Protein AF-A0A5E3WNK6-F1 (afdb_monomer)

Foldseek 3Di:
DDDDDDDDDDDDDDDDDDDDDDDDDDDDDDDDDDDDDDDDDDDDDDDDDDDDDDDDDDDDDDDPPPDPPPPPPPPLPPDPDLPDDPVLLVLLLVLVLVCVVVVHDSLVSLCVRDDDVSADSVNNVVSCVVCVVVSVVSNVVVVPPPPPPPPPPPPDDDDDDDDDDDDDDDDDDDDDDDDDDDDDDDDDDDDDDDDDDDDDDDDDDDDDDDDDDDDDDDDDDDDDDDDDDDDDDDDDDDDDDDPDDPDDDPDPPPDPPPPPPDPDAAEADADPAQDPDQDAADDFDDDPPAGDCDVSNRPNLLNNLLNCLLVVDPDDPLVSLVVNCVRHVSQDSVNSVVNQPRYVVHSVVSNVVSNVNNVVVVVVVD

Secondary structure (DSSP, 8-state):
----------PPPP------------------------------PPP-PPPP-PPP---PPPPTT--TT--------TT------HHHHHHHHHHHHHHHHTT--HHHHHHTS---TT--HHHHHHHHHHHHHHHHHHHHHHHH--------------PPPP--------PPPPP------------------------------------------------------------------------------------------EE----SS--SSPPPPPPP-B-SSSB---HHHHHHHHHHHHHHHHTT----HHHHHHHHHHH-TTS-HHHHHHHHHHEES-HHHHHHHHHHHHHHHHHTT-

Structure (mmCIF, N/CA/C/O backbone):
data_AF-A0A5E3WNK6-F1
#
_entry.id   AF-A0A5E3WNK6-F1
#
loop_
_atom_site.group_PDB
_atom_site.id
_atom_site.type_symbol
_atom_site.label_atom_id
_atom_site.label_alt_id
_atom_site.label_comp_id
_atom_site.label_asym_id
_atom_site.label_entity_id
_atom_site.label_seq_id
_atom_site.pdbx_PDB_ins_code
_atom_site.Cartn_x
_atom_site.Cartn_y
_atom_site.Cartn_z
_atom_site.occupancy
_atom_site.B_iso_or_equiv
_atom_site.auth_seq_id
_atom_site.auth_comp_id
_atom_site.auth_asym_id
_atom_site.auth_atom_id
_atom_site.pdbx_PDB_model_num
ATOM 1 N N . MET A 1 1 ? -42.136 -31.171 -19.817 1.00 44.34 1 MET A N 1
ATOM 2 C CA . MET A 1 1 ? -41.095 -32.218 -19.742 1.00 44.34 1 MET A CA 1
ATOM 3 C C . MET A 1 1 ? -40.340 -32.004 -18.449 1.00 44.34 1 MET A C 1
ATOM 5 O O . MET A 1 1 ? -39.737 -30.957 -18.267 1.00 44.34 1 MET A O 1
ATOM 9 N N . ASN A 1 2 ? -40.548 -32.924 -17.516 1.00 39.09 2 ASN A N 1
ATOM 10 C CA . ASN A 1 2 ? -40.216 -32.824 -16.103 1.00 39.09 2 ASN A CA 1
ATOM 11 C C . ASN A 1 2 ? -39.063 -33.797 -15.837 1.00 39.09 2 ASN A C 1
ATOM 13 O O . ASN A 1 2 ? -39.229 -34.987 -16.093 1.00 39.09 2 ASN A O 1
ATOM 17 N N . TYR A 1 3 ? -37.920 -33.310 -15.362 1.00 46.06 3 TYR A N 1
ATOM 18 C CA . TYR A 1 3 ? -36.842 -34.162 -14.863 1.00 46.06 3 TYR A CA 1
ATOM 19 C C . TYR A 1 3 ? -36.495 -33.711 -13.451 1.00 46.06 3 TYR A C 1
ATOM 21 O O . TYR A 1 3 ? -35.707 -32.793 -13.239 1.00 46.06 3 TYR A O 1
ATOM 29 N N . GLY A 1 4 ? -37.143 -34.365 -12.488 1.00 42.94 4 GLY A N 1
ATOM 30 C CA . GLY A 1 4 ? -36.672 -34.421 -11.117 1.00 42.94 4 GLY A CA 1
ATOM 31 C C . GLY A 1 4 ? -35.519 -35.413 -11.028 1.00 42.94 4 GLY A C 1
ATOM 32 O O . GLY A 1 4 ? -35.618 -36.523 -11.540 1.00 42.94 4 GLY A O 1
ATOM 33 N N . ASN A 1 5 ? -34.444 -35.013 -10.360 1.00 54.22 5 ASN A N 1
ATOM 34 C CA . ASN A 1 5 ? -33.468 -35.939 -9.807 1.00 54.22 5 ASN A CA 1
ATOM 35 C C . ASN A 1 5 ? -33.203 -35.507 -8.368 1.00 54.22 5 ASN A C 1
ATOM 37 O O . ASN A 1 5 ? -32.545 -34.500 -8.108 1.00 54.22 5 ASN A O 1
ATOM 41 N N . GLY A 1 6 ? -33.797 -36.263 -7.446 1.00 49.28 6 GLY A N 1
ATOM 42 C CA . GLY A 1 6 ? -33.492 -36.204 -6.029 1.00 49.28 6 GLY A CA 1
ATOM 43 C C . GLY A 1 6 ? -32.121 -36.819 -5.782 1.00 49.28 6 GLY A C 1
ATOM 44 O O . GLY A 1 6 ? -31.833 -37.915 -6.254 1.00 49.28 6 GLY A O 1
ATOM 45 N N . ASN A 1 7 ? -31.287 -36.103 -5.038 1.00 51.25 7 ASN A N 1
ATOM 46 C CA . ASN A 1 7 ? -30.067 -36.650 -4.471 1.00 51.25 7 ASN A CA 1
ATOM 47 C C . ASN A 1 7 ? -30.129 -36.450 -2.956 1.00 51.25 7 ASN A C 1
ATOM 49 O O . ASN A 1 7 ? -29.724 -35.421 -2.417 1.00 51.25 7 ASN A O 1
ATOM 53 N N . THR A 1 8 ? -30.733 -37.426 -2.289 1.00 51.41 8 THR A N 1
ATOM 54 C CA . THR A 1 8 ? -30.777 -37.578 -0.837 1.00 51.41 8 THR A CA 1
ATOM 55 C C . THR A 1 8 ? -29.619 -38.490 -0.447 1.00 51.41 8 THR A C 1
ATOM 57 O O . THR A 1 8 ? -29.696 -39.697 -0.657 1.00 51.41 8 THR A O 1
ATOM 60 N N . LEU A 1 9 ? -28.547 -37.940 0.131 1.00 56.25 9 LEU A N 1
ATOM 61 C CA . LEU A 1 9 ? -27.541 -38.752 0.816 1.00 56.25 9 LEU A CA 1
ATOM 62 C C . LEU A 1 9 ? -27.093 -38.085 2.127 1.00 56.25 9 LEU A C 1
ATOM 64 O O . LEU A 1 9 ? -26.357 -37.105 2.138 1.00 56.25 9 LEU A O 1
ATOM 68 N N . ALA A 1 10 ? -27.642 -38.649 3.204 1.00 52.09 10 ALA A N 1
ATOM 69 C CA . ALA A 1 10 ? -27.124 -38.839 4.559 1.00 52.09 10 ALA A CA 1
ATOM 70 C C . ALA A 1 10 ? -26.139 -37.811 5.157 1.00 52.09 10 ALA A C 1
ATOM 72 O O . ALA A 1 10 ? -24.946 -37.798 4.858 1.00 52.09 10 ALA A O 1
ATOM 73 N N . GLN A 1 11 ? -26.637 -37.069 6.151 1.00 53.00 11 GLN A N 1
ATOM 74 C CA . GLN A 1 11 ? -25.832 -36.514 7.241 1.00 53.00 11 GLN A CA 1
ATOM 75 C C . GLN A 1 11 ? -25.557 -37.590 8.308 1.00 53.00 11 GLN A C 1
ATOM 77 O O . GLN A 1 11 ? -26.497 -38.281 8.704 1.00 53.00 11 GLN A O 1
ATOM 82 N N . PRO A 1 12 ? -24.332 -37.699 8.850 1.00 64.75 12 PRO A N 1
ATOM 83 C CA . PRO A 1 12 ? -24.106 -38.331 10.142 1.00 64.75 12 PRO A CA 1
ATOM 84 C C . PRO A 1 12 ? -24.219 -37.315 11.295 1.00 64.75 12 PRO A C 1
ATOM 86 O O . PRO A 1 12 ? -23.648 -36.225 11.259 1.00 64.75 12 PRO A O 1
ATOM 89 N N . LEU A 1 13 ? -24.985 -37.719 12.311 1.00 55.22 13 LEU A N 1
ATOM 90 C CA . LEU A 1 13 ? -25.212 -37.063 13.602 1.00 55.22 13 LEU A CA 1
ATOM 91 C C . LEU A 1 13 ? -23.918 -36.872 14.431 1.00 55.22 13 LEU A C 1
ATOM 93 O O . LEU A 1 13 ? -22.949 -37.608 14.243 1.00 55.22 13 LEU A O 1
ATOM 97 N N . PRO A 1 14 ? -23.918 -35.923 15.389 1.00 59.31 14 PRO A N 1
ATOM 98 C CA . PRO A 1 14 ? -22.779 -35.623 16.251 1.00 59.31 14 PRO A CA 1
ATOM 99 C C . PRO A 1 14 ? -22.664 -36.595 17.437 1.00 59.31 14 PRO A C 1
ATOM 101 O O . PRO A 1 14 ? -23.617 -36.790 18.192 1.00 59.31 14 PRO A O 1
ATOM 104 N N . SER A 1 15 ? -21.464 -37.139 17.655 1.00 55.09 15 SER A N 1
ATOM 105 C CA . SER A 1 15 ? -21.108 -37.802 18.914 1.00 55.09 15 SER A CA 1
ATOM 106 C C . SER A 1 15 ? -20.954 -36.765 20.022 1.00 55.09 15 SER A C 1
ATOM 108 O O . SER A 1 15 ? -20.007 -35.979 20.033 1.00 55.09 15 SER A O 1
ATOM 110 N N . GLN A 1 16 ? -21.889 -36.793 20.969 1.00 49.34 16 GLN A N 1
ATOM 111 C CA . GLN A 1 16 ? -21.714 -36.206 22.289 1.00 49.34 16 GLN A CA 1
ATOM 112 C C . GLN A 1 16 ? -20.689 -37.039 23.066 1.00 49.34 16 GLN A C 1
ATOM 114 O O . GLN A 1 16 ? -20.899 -38.228 23.294 1.00 49.34 16 GLN A O 1
ATOM 119 N N . ALA A 1 17 ? -19.596 -36.410 23.488 1.00 51.38 17 ALA A N 1
ATOM 120 C CA . ALA A 1 17 ? -18.729 -36.931 24.534 1.00 51.38 17 ALA A CA 1
ATOM 121 C C . ALA A 1 17 ? -18.790 -35.955 25.710 1.00 51.38 17 ALA A C 1
ATOM 123 O O . ALA A 1 17 ? -18.147 -34.907 25.721 1.00 51.38 17 ALA A O 1
ATOM 124 N N . SER A 1 18 ? -19.635 -36.308 26.673 1.00 55.97 18 SER A N 1
ATOM 125 C CA . SER A 1 18 ? -19.662 -35.745 28.015 1.00 55.97 18 SER A CA 1
ATOM 126 C C . SER A 1 18 ? -18.346 -36.080 28.715 1.00 55.97 18 SER A C 1
ATOM 128 O O . SER A 1 18 ? -17.981 -37.248 28.827 1.00 55.97 18 SER A O 1
ATOM 130 N N . GLY A 1 19 ? -17.638 -35.058 29.183 1.00 50.16 19 GLY A N 1
ATOM 131 C CA . GLY A 1 19 ? -16.359 -35.197 29.875 1.00 50.16 19 GLY A CA 1
ATOM 132 C C . GLY A 1 19 ? -16.170 -34.077 30.885 1.00 50.16 19 GLY A C 1
ATOM 133 O O . GLY A 1 19 ? -15.279 -33.248 30.742 1.00 50.16 19 GLY A O 1
ATOM 134 N N . SER A 1 20 ? -17.053 -3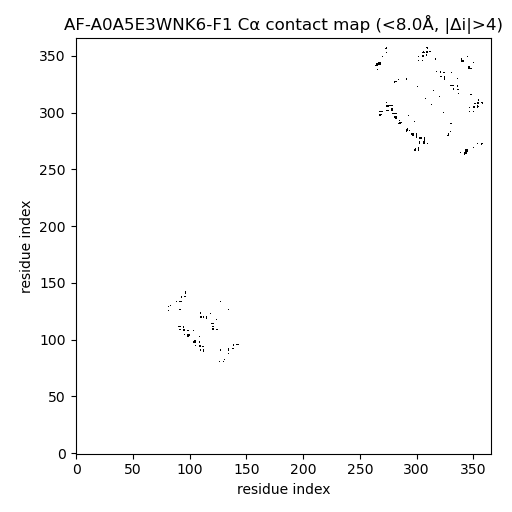4.033 31.882 1.00 50.28 20 SER A N 1
ATOM 135 C CA . SER A 1 20 ? -16.871 -33.245 33.098 1.00 50.28 20 SER A CA 1
ATOM 136 C C . SER A 1 20 ? -15.702 -33.813 33.902 1.00 50.28 20 SER A C 1
ATOM 138 O O . SER A 1 20 ? -15.815 -34.906 34.450 1.00 50.28 20 SER A O 1
ATOM 140 N N . MET A 1 21 ? -14.611 -33.061 34.026 1.00 57.16 21 MET A N 1
ATOM 141 C CA . MET A 1 21 ? -13.641 -33.238 35.108 1.00 57.16 21 MET A CA 1
ATOM 142 C C . MET A 1 21 ? -13.150 -31.872 35.593 1.00 57.16 21 MET A C 1
ATOM 144 O O . MET A 1 21 ? -12.270 -31.252 35.005 1.00 57.16 21 MET A O 1
ATOM 148 N N . LEU A 1 22 ? -13.765 -31.420 36.688 1.00 57.25 22 LEU A N 1
ATOM 149 C CA . LEU A 1 22 ? -13.134 -30.552 37.684 1.00 57.25 22 LEU A CA 1
ATOM 150 C C . LEU A 1 22 ? -12.052 -31.360 38.413 1.00 57.25 22 LEU A C 1
ATOM 152 O O . LEU A 1 22 ? -12.261 -32.552 38.656 1.00 57.25 22 LEU A O 1
ATOM 156 N N . PRO A 1 23 ? -10.941 -30.724 38.812 1.00 67.06 23 PRO A N 1
ATOM 157 C CA . PRO A 1 23 ? -10.556 -30.808 40.226 1.00 67.06 23 PRO A CA 1
ATOM 158 C C . PRO A 1 23 ? -9.997 -29.442 40.731 1.00 67.06 23 PRO A C 1
ATOM 160 O O . PRO A 1 23 ? -10.180 -28.431 40.055 1.00 67.06 23 PRO A O 1
ATOM 163 N N . PRO A 1 24 ? -9.468 -29.324 41.964 1.00 59.50 24 PRO A N 1
ATOM 164 C CA . PRO A 1 24 ? -10.141 -28.632 43.053 1.00 59.50 24 PRO A CA 1
ATOM 165 C C . PRO A 1 24 ? -9.481 -27.292 43.405 1.00 59.50 24 PRO A C 1
ATOM 167 O O . PRO A 1 24 ? -8.334 -27.008 43.065 1.00 59.50 24 PRO A O 1
ATOM 170 N N . ALA A 1 25 ? -10.222 -26.497 44.174 1.00 46.09 25 ALA A N 1
ATOM 171 C CA . ALA A 1 25 ? -9.709 -25.356 44.911 1.00 46.09 25 ALA A CA 1
ATOM 172 C C . ALA A 1 25 ? -8.542 -25.773 45.823 1.00 46.09 25 ALA A C 1
ATOM 174 O O . ALA A 1 25 ? -8.697 -26.645 46.679 1.00 46.09 25 ALA A O 1
ATOM 175 N N . ALA A 1 26 ? -7.398 -25.110 45.665 1.00 44.50 26 ALA A N 1
ATOM 176 C CA . ALA A 1 26 ? -6.331 -25.102 46.651 1.00 44.50 26 ALA A CA 1
ATOM 177 C C . ALA A 1 26 ? -6.308 -23.727 47.321 1.00 44.50 26 ALA A C 1
ATOM 179 O O . ALA A 1 26 ? -5.908 -22.719 46.740 1.00 44.50 26 ALA A O 1
ATOM 180 N N . SER A 1 27 ? -6.789 -23.719 48.557 1.00 49.47 27 SER A N 1
ATOM 181 C CA . SER A 1 27 ? -6.620 -22.658 49.535 1.00 49.47 27 SER A CA 1
ATOM 182 C C . SER A 1 27 ? -5.129 -22.481 49.828 1.00 49.47 27 SER A C 1
ATOM 184 O O . SER A 1 27 ? -4.490 -23.386 50.357 1.00 49.47 27 SER A O 1
ATOM 186 N N . GLY A 1 28 ? -4.580 -21.316 49.496 1.00 39.28 28 GLY A N 1
ATOM 187 C CA . GLY A 1 28 ? -3.207 -20.929 49.807 1.00 39.28 28 GLY A CA 1
ATOM 188 C C . GLY A 1 28 ? -3.197 -19.597 50.535 1.00 39.28 28 GLY A C 1
ATOM 189 O O . GLY A 1 28 ? -3.004 -18.551 49.927 1.00 39.28 28 GLY A O 1
ATOM 190 N N . SER A 1 29 ? -3.458 -19.652 51.840 1.00 47.47 29 SER A N 1
ATOM 191 C CA . SER A 1 29 ? -3.241 -18.554 52.777 1.00 47.47 29 SER A CA 1
ATOM 192 C C . SER A 1 29 ? -1.744 -18.246 52.835 1.00 47.47 29 SER A C 1
ATOM 194 O O . SER A 1 29 ? -0.968 -19.051 53.340 1.00 47.47 29 SER A O 1
ATOM 196 N N . GLY A 1 30 ? -1.348 -17.094 52.303 1.00 38.75 30 GLY A N 1
ATOM 197 C CA . GLY A 1 30 ? 0.019 -16.584 52.330 1.00 38.75 30 GLY A CA 1
ATOM 198 C C . GLY A 1 30 ? 0.006 -15.117 52.725 1.00 38.75 30 GLY A C 1
ATOM 199 O O . GLY A 1 30 ? 0.115 -14.228 51.888 1.00 38.75 30 GLY A O 1
ATOM 200 N N . SER A 1 31 ? -0.196 -14.876 54.014 1.00 43.88 31 SER A N 1
ATOM 201 C CA . SER A 1 31 ? 0.019 -13.599 54.678 1.00 43.88 31 SER A CA 1
ATOM 202 C C . SER A 1 31 ? 1.486 -13.186 54.555 1.00 43.88 31 SER A C 1
ATOM 204 O O . SER A 1 31 ? 2.331 -13.758 55.234 1.00 43.88 31 SER A O 1
ATOM 206 N N . ASN A 1 32 ? 1.768 -12.166 53.747 1.00 40.66 32 ASN A N 1
ATOM 207 C CA . ASN A 1 32 ? 2.972 -11.357 53.888 1.00 40.66 32 ASN A CA 1
ATOM 208 C C . ASN A 1 32 ? 2.549 -9.926 54.200 1.00 40.66 32 ASN A C 1
ATOM 210 O O . ASN A 1 32 ? 2.171 -9.145 53.330 1.00 40.66 32 ASN A O 1
ATOM 214 N N . ALA A 1 33 ? 2.593 -9.624 55.494 1.00 44.84 33 ALA A N 1
ATOM 215 C CA . ALA A 1 33 ? 2.708 -8.272 55.985 1.00 44.84 33 ALA A CA 1
ATOM 216 C C . ALA A 1 33 ? 4.077 -7.738 55.550 1.00 44.84 33 ALA A C 1
ATOM 218 O O . ALA A 1 33 ? 5.104 -8.254 55.982 1.00 44.84 33 ALA A O 1
ATOM 219 N N . PHE A 1 34 ? 4.090 -6.701 54.719 1.00 41.47 34 PHE A N 1
ATOM 220 C CA . PHE A 1 34 ? 5.210 -5.775 54.688 1.00 41.47 34 PHE A CA 1
ATOM 221 C C . PHE A 1 34 ? 4.676 -4.360 54.844 1.00 41.47 34 PHE A C 1
ATOM 223 O O . PHE A 1 34 ? 3.735 -3.925 54.182 1.00 41.47 34 PHE A O 1
ATOM 230 N N . ALA A 1 35 ? 5.244 -3.719 55.850 1.00 39.50 35 ALA A N 1
ATOM 231 C CA . ALA A 1 35 ? 4.900 -2.419 56.354 1.00 39.50 35 ALA A CA 1
ATOM 232 C C . ALA A 1 35 ? 5.356 -1.302 55.406 1.00 39.50 35 ALA A C 1
ATOM 234 O O . ALA A 1 35 ? 6.383 -1.421 54.748 1.00 39.50 35 ALA A O 1
ATOM 235 N N . GLY A 1 36 ? 4.655 -0.171 55.485 1.00 34.28 36 GLY A N 1
ATOM 236 C CA . GLY A 1 36 ? 5.342 1.104 55.676 1.00 34.28 36 GLY A CA 1
ATOM 237 C C . GLY A 1 36 ? 5.555 2.009 54.460 1.00 34.28 36 GLY A C 1
ATOM 238 O O . GLY A 1 36 ? 6.612 1.971 53.849 1.00 34.28 36 GLY A O 1
ATOM 239 N N . LEU A 1 37 ? 4.626 2.972 54.337 1.00 37.62 37 LEU A N 1
ATOM 240 C CA . LEU A 1 37 ? 4.836 4.395 53.983 1.00 37.62 37 LEU A CA 1
ATOM 241 C C . LEU A 1 37 ? 5.094 4.779 52.501 1.00 37.62 37 LEU A C 1
ATOM 243 O O . LEU A 1 37 ? 5.584 3.965 51.730 1.00 37.62 37 LEU A O 1
ATOM 247 N N . PRO A 1 38 ? 4.883 6.059 52.105 1.00 51.56 38 PRO A N 1
ATOM 248 C CA . PRO A 1 38 ? 3.990 7.081 52.653 1.00 51.56 38 PRO A CA 1
ATOM 249 C C . PRO A 1 38 ? 2.936 7.597 51.650 1.00 51.56 38 PRO A C 1
ATOM 251 O O . PRO A 1 38 ? 3.071 7.569 50.429 1.00 51.56 38 PRO A O 1
ATOM 254 N N . LEU A 1 39 ? 1.879 8.127 52.257 1.00 39.25 39 LEU A N 1
ATOM 255 C CA . LEU A 1 39 ? 0.759 8.863 51.690 1.00 39.25 39 LEU A CA 1
ATOM 256 C C . LEU A 1 39 ? 1.245 10.201 51.091 1.00 39.25 39 LEU A C 1
ATOM 258 O O . LEU A 1 39 ? 1.735 11.056 51.827 1.00 39.25 39 LEU A O 1
ATOM 262 N N . PHE A 1 40 ? 1.078 10.412 49.784 1.00 41.00 40 PHE A N 1
ATOM 263 C CA . PHE A 1 40 ? 1.203 11.742 49.175 1.00 41.00 40 PHE A CA 1
ATOM 264 C C . PHE A 1 40 ? -0.169 12.435 49.159 1.00 41.00 40 PHE A C 1
ATOM 266 O O . PHE A 1 40 ? -1.136 11.844 48.668 1.00 41.00 40 PHE A O 1
ATOM 273 N N . PRO A 1 41 ? -0.292 13.679 49.658 1.00 49.44 41 PRO A N 1
ATOM 274 C CA . PRO A 1 41 ? -1.532 14.435 49.576 1.00 49.44 41 PRO A CA 1
ATOM 275 C C . PRO A 1 41 ? -1.646 15.058 48.181 1.00 49.44 41 PRO A C 1
ATOM 277 O O . PRO A 1 41 ? -0.981 16.048 47.879 1.00 49.44 41 PRO A O 1
ATOM 280 N N . PHE A 1 42 ? -2.497 14.504 47.314 1.00 42.84 42 PHE A N 1
ATOM 281 C CA . PHE A 1 42 ? -2.907 15.234 46.116 1.00 42.84 42 PHE A CA 1
ATOM 282 C C . PHE A 1 42 ? -3.949 16.277 46.498 1.00 42.84 42 PHE A C 1
ATOM 284 O O . PHE A 1 42 ? -5.054 15.969 46.946 1.00 42.84 42 PHE A O 1
ATOM 291 N N . GLY A 1 43 ? -3.515 17.525 46.359 1.00 39.31 43 GLY A N 1
ATOM 292 C CA . GLY A 1 43 ? -4.276 18.719 46.643 1.00 39.31 43 GLY A CA 1
ATOM 293 C C . GLY A 1 43 ? -5.583 18.789 45.863 1.00 39.31 43 GLY A C 1
ATOM 294 O O . GLY A 1 43 ? -5.678 18.471 44.679 1.00 39.31 43 GLY A O 1
ATOM 295 N N . VAL A 1 44 ? -6.574 19.271 46.598 1.00 46.84 44 VAL A N 1
ATOM 296 C CA . VAL A 1 44 ? -7.832 19.852 46.150 1.00 46.84 44 VAL A CA 1
ATOM 297 C C . VAL A 1 44 ? -7.557 20.861 45.030 1.00 46.84 44 VAL A C 1
ATOM 299 O O . VAL A 1 44 ? -7.056 21.954 45.287 1.00 46.84 44 VAL A O 1
ATOM 302 N N . PHE A 1 45 ? -7.890 20.507 43.788 1.00 47.25 45 PHE A N 1
ATOM 303 C CA . PHE A 1 45 ? -8.005 21.481 42.706 1.00 47.25 45 PHE A CA 1
ATOM 304 C C . PHE A 1 45 ? -9.446 21.990 42.676 1.00 47.25 45 PHE A C 1
ATOM 306 O O . PHE A 1 45 ? -10.399 21.212 42.605 1.00 47.25 45 PHE A O 1
ATOM 313 N N . GLY A 1 46 ? -9.580 23.304 42.839 1.00 41.62 46 GLY A N 1
ATOM 314 C CA . GLY A 1 46 ? -10.836 23.995 43.081 1.00 41.62 46 GLY A CA 1
ATOM 315 C C . GLY A 1 46 ? -11.873 23.814 41.977 1.00 41.62 46 GLY A C 1
ATOM 316 O O . GLY A 1 46 ? -11.565 23.770 40.787 1.00 41.62 46 GLY A O 1
ATOM 317 N N . GLN A 1 47 ? -13.131 23.774 42.416 1.00 43.38 47 GLN A N 1
ATOM 318 C CA . GLN A 1 47 ? -14.293 24.040 41.581 1.00 43.38 47 GLN A CA 1
ATOM 319 C C . GLN A 1 47 ? -14.131 25.409 40.915 1.00 43.38 47 GLN A C 1
ATOM 321 O O . GLN A 1 47 ? -14.106 26.437 41.592 1.00 43.38 47 GLN A O 1
ATOM 326 N N . GLN A 1 48 ? -14.054 25.423 39.587 1.00 44.00 48 GLN A N 1
ATOM 327 C CA . GLN A 1 48 ? -14.254 26.635 38.811 1.00 44.00 48 GLN A CA 1
ATOM 328 C C . GLN A 1 48 ? -15.746 26.732 38.497 1.00 44.00 48 GLN A C 1
ATOM 330 O O . GLN A 1 48 ? -16.323 25.887 37.812 1.00 44.00 48 GLN A O 1
ATOM 335 N N . THR A 1 49 ? -16.380 27.734 39.090 1.00 48.88 49 THR A N 1
ATOM 336 C CA . THR A 1 49 ? -17.788 28.061 38.917 1.00 48.88 49 THR A CA 1
ATOM 337 C C . THR A 1 49 ? -18.061 28.489 37.477 1.00 48.88 49 THR A C 1
ATOM 339 O O . THR A 1 49 ? -17.358 29.307 36.885 1.00 48.88 49 THR A O 1
ATOM 342 N N . SER A 1 50 ? -19.107 27.909 36.902 1.00 44.75 50 SER A N 1
ATOM 343 C CA . SER A 1 50 ? -19.670 28.260 35.604 1.00 44.75 50 SER A CA 1
ATOM 344 C C . SER A 1 50 ? -20.307 29.651 35.646 1.00 44.75 50 SER A C 1
ATOM 346 O O . SER A 1 50 ? -21.277 29.859 36.377 1.00 44.75 50 SER A O 1
ATOM 348 N N . ALA A 1 51 ? -19.810 30.578 34.826 1.00 47.25 51 ALA A N 1
ATOM 349 C CA . ALA A 1 51 ? -20.524 31.799 34.461 1.00 47.25 51 ALA A CA 1
ATOM 350 C C . ALA A 1 51 ? -21.302 31.574 33.144 1.00 47.25 51 ALA A C 1
ATOM 352 O O . ALA A 1 51 ? -20.757 30.963 32.220 1.00 47.25 51 ALA A O 1
ATOM 353 N N . PRO A 1 52 ? -22.553 32.051 33.020 1.00 53.22 52 PRO A N 1
ATOM 354 C CA . PRO A 1 52 ? -23.317 31.953 31.781 1.00 53.22 52 PRO A CA 1
ATOM 355 C C . PRO A 1 52 ? -22.824 32.988 30.759 1.00 53.22 52 PRO A C 1
ATOM 357 O O . PRO A 1 52 ? -22.943 34.194 30.969 1.00 53.22 52 PRO A O 1
ATOM 360 N N . PHE A 1 53 ? -22.285 32.516 29.634 1.00 45.44 53 PHE A N 1
ATOM 361 C CA . PHE A 1 53 ? -21.974 33.361 28.482 1.00 45.44 53 PHE A CA 1
ATOM 362 C C . PHE A 1 53 ? -23.232 33.512 27.617 1.00 45.44 53 PHE A C 1
ATOM 364 O O . PHE A 1 53 ? -23.637 32.597 26.901 1.00 45.44 53 PHE A O 1
ATOM 371 N N . THR A 1 54 ? -23.867 34.677 27.699 1.00 50.03 54 THR A N 1
ATOM 372 C CA . THR A 1 54 ? -24.914 35.110 26.769 1.00 50.03 54 THR A CA 1
ATOM 373 C C . THR A 1 54 ? -24.262 35.448 25.428 1.00 50.03 54 THR A C 1
ATOM 375 O O . THR A 1 54 ? -23.455 36.372 25.350 1.00 50.03 54 THR A O 1
ATOM 378 N N . VAL A 1 55 ? -24.604 34.714 24.367 1.00 52.00 55 VAL A N 1
ATOM 379 C CA . VAL A 1 55 ? -24.192 35.039 22.991 1.00 52.00 55 VAL A CA 1
ATOM 380 C C . VAL A 1 55 ? -25.258 35.949 22.370 1.00 52.00 55 VAL A C 1
ATOM 382 O O . VAL A 1 55 ? -26.404 35.514 22.235 1.00 52.00 55 VAL A O 1
ATOM 385 N N . PRO A 1 56 ? -24.938 37.196 21.983 1.00 53.97 56 PRO A N 1
ATOM 386 C CA . PRO A 1 56 ? -25.850 38.004 21.194 1.00 53.97 56 PRO A CA 1
ATOM 387 C C . PRO A 1 56 ? -25.882 37.496 19.749 1.00 53.97 56 PRO A C 1
ATOM 389 O O . PRO A 1 56 ? -24.858 37.277 19.103 1.00 53.97 56 PRO A O 1
ATOM 392 N N . ASN A 1 57 ? -27.106 37.321 19.264 1.00 57.94 57 ASN A N 1
ATOM 393 C CA . ASN A 1 57 ? -27.461 37.042 17.884 1.00 57.94 57 ASN A CA 1
ATOM 394 C C . ASN A 1 57 ? -26.908 38.158 16.977 1.00 57.94 57 ASN A C 1
ATOM 396 O O . ASN A 1 57 ? -27.414 39.279 16.987 1.00 57.94 57 ASN A O 1
ATOM 400 N N . GLY A 1 58 ? -25.839 37.858 16.241 1.00 44.75 58 GLY A N 1
ATOM 401 C CA . GLY A 1 58 ? -25.133 38.799 15.378 1.00 44.75 58 GLY A CA 1
ATOM 402 C C . GLY A 1 58 ? -24.713 38.122 14.081 1.00 44.75 58 GLY A C 1
ATOM 403 O O . GLY A 1 58 ? -23.803 37.300 14.057 1.00 44.75 58 GLY A O 1
ATOM 404 N N . GLN A 1 59 ? -25.428 38.473 13.018 1.00 52.66 59 GLN A N 1
ATOM 405 C CA . GLN A 1 59 ? -25.179 38.200 11.602 1.00 52.66 59 GLN A CA 1
ATOM 406 C C . GLN A 1 59 ? -23.682 38.097 11.245 1.00 52.66 59 GLN A C 1
ATOM 408 O O . GLN A 1 59 ? -22.938 39.069 11.362 1.00 52.66 59 GLN A O 1
ATOM 413 N N . VAL A 1 60 ? -23.252 36.932 10.750 1.00 45.66 60 VAL A N 1
ATOM 414 C CA . VAL A 1 60 ? -21.903 36.736 10.197 1.00 45.66 60 VAL A CA 1
ATOM 415 C C . VAL A 1 60 ? -21.918 37.118 8.709 1.00 45.66 60 VAL A C 1
ATOM 417 O O . VAL A 1 60 ? -22.665 36.501 7.943 1.00 45.66 60 VAL A O 1
ATOM 420 N N . PRO A 1 61 ? -21.123 38.105 8.257 1.00 46.78 61 PRO A N 1
ATOM 421 C CA . PRO A 1 61 ? -20.945 38.368 6.835 1.00 46.78 61 PRO A CA 1
ATOM 422 C C . PRO A 1 61 ? -20.150 37.221 6.197 1.00 46.78 61 PRO A C 1
ATOM 424 O O . PRO A 1 61 ? -19.095 36.824 6.693 1.00 46.78 61 PRO A O 1
ATOM 427 N N . GLN A 1 62 ? -20.664 36.674 5.093 1.00 44.12 62 GLN A N 1
ATOM 428 C CA . GLN A 1 62 ? -19.964 35.653 4.317 1.00 44.12 62 GLN A CA 1
ATOM 429 C C . GLN A 1 62 ? -18.641 36.207 3.780 1.00 44.12 62 GLN A C 1
ATOM 431 O O . GLN A 1 62 ? -18.620 37.167 3.012 1.00 44.12 62 GLN A O 1
ATOM 436 N N . ALA A 1 63 ? -17.538 35.579 4.179 1.00 40.12 63 ALA A N 1
ATOM 437 C CA . ALA A 1 63 ? -16.200 35.909 3.719 1.00 40.12 63 ALA A CA 1
ATOM 438 C C . ALA A 1 63 ? -15.808 34.955 2.561 1.00 40.12 63 ALA A C 1
ATOM 440 O O . ALA A 1 63 ? -15.749 33.743 2.777 1.00 40.12 63 ALA A O 1
ATOM 441 N N . PRO A 1 64 ? -15.547 35.447 1.333 1.00 45.41 64 PRO A N 1
ATOM 442 C CA . PRO A 1 64 ? -15.409 34.613 0.128 1.00 45.41 64 PRO A CA 1
ATOM 443 C C . PRO A 1 64 ? -14.031 33.939 -0.068 1.00 45.41 64 PRO A C 1
ATOM 445 O O . PRO A 1 64 ? -13.645 33.660 -1.198 1.00 45.41 64 PRO A O 1
ATOM 448 N N . TRP A 1 65 ? -13.258 33.665 0.988 1.00 50.25 65 TRP A N 1
ATOM 449 C CA . TRP A 1 65 ? -11.834 33.288 0.849 1.00 50.25 65 TRP A CA 1
ATOM 450 C C . TRP A 1 65 ? -11.406 31.963 1.501 1.00 50.25 65 TRP A C 1
ATOM 452 O O . TRP A 1 65 ? -10.222 31.631 1.504 1.00 50.25 65 TRP A O 1
ATOM 462 N N . LEU A 1 66 ? -12.337 31.137 1.982 1.00 38.38 66 LEU A N 1
ATOM 463 C CA . LEU A 1 66 ? -12.016 29.812 2.529 1.00 38.38 66 LEU A CA 1
ATOM 464 C C . LEU A 1 66 ? -12.155 28.706 1.474 1.00 38.38 66 LEU A C 1
ATOM 466 O O . LEU A 1 66 ? -13.054 27.874 1.536 1.00 38.38 66 LEU A O 1
ATOM 470 N N . ASN A 1 67 ? -11.232 28.689 0.508 1.00 46.69 67 ASN A N 1
ATOM 471 C CA . ASN A 1 67 ? -10.879 27.459 -0.210 1.00 46.69 67 ASN A CA 1
ATOM 472 C C . ASN A 1 67 ? -9.426 27.490 -0.743 1.00 46.69 67 ASN A C 1
ATOM 474 O O . ASN A 1 67 ? -9.197 27.504 -1.951 1.00 46.69 67 ASN A O 1
ATOM 478 N N . PRO A 1 68 ? -8.396 27.480 0.129 1.00 45.28 68 PRO A N 1
ATOM 479 C CA . PRO A 1 68 ? -6.999 27.505 -0.313 1.00 45.28 68 PRO A CA 1
ATOM 480 C C . PRO A 1 68 ? -6.480 26.149 -0.838 1.00 45.28 68 PRO A C 1
ATOM 482 O O . PRO A 1 68 ? -5.297 26.031 -1.143 1.00 45.28 68 PRO A O 1
ATOM 485 N N . PHE A 1 69 ? -7.332 25.123 -0.969 1.00 41.75 69 PHE A N 1
ATOM 486 C CA . PHE A 1 69 ? -6.946 23.805 -1.497 1.00 41.75 69 PHE A CA 1
ATOM 487 C C . PHE A 1 69 ? -7.676 23.408 -2.784 1.00 41.75 69 PHE A C 1
ATOM 489 O O . PHE A 1 69 ? -7.704 22.238 -3.162 1.00 41.75 69 PHE A O 1
ATOM 496 N N . GLN A 1 70 ? -8.214 24.387 -3.511 1.00 46.25 70 GLN A N 1
ATOM 497 C CA . GLN A 1 70 ? -8.470 24.218 -4.934 1.00 46.25 70 GLN A CA 1
ATOM 498 C C . GLN A 1 70 ? -7.140 24.459 -5.649 1.00 46.25 70 GLN A C 1
ATOM 500 O O . GLN A 1 70 ? -6.846 25.549 -6.134 1.00 46.25 70 GLN A O 1
ATOM 505 N N . SER A 1 71 ? -6.274 23.440 -5.605 1.00 49.94 71 SER A N 1
ATOM 506 C CA . SER A 1 71 ? -5.046 23.399 -6.392 1.00 49.94 71 SER A CA 1
ATOM 507 C C . SER A 1 71 ? -5.427 23.777 -7.811 1.00 49.94 71 SER A C 1
ATOM 509 O O . SER A 1 71 ? -6.338 23.164 -8.367 1.00 49.94 71 SER A O 1
ATOM 511 N N . GLN A 1 72 ? -4.765 24.802 -8.342 1.00 45.97 72 GLN A N 1
ATOM 512 C CA . GLN A 1 72 ? -4.885 25.241 -9.722 1.00 45.97 72 GLN A CA 1
ATOM 513 C C . GLN A 1 72 ? -4.863 23.995 -10.607 1.00 45.97 72 GLN A C 1
ATOM 515 O O . GLN A 1 72 ? -3.803 23.411 -10.842 1.00 45.97 72 GLN A O 1
ATOM 520 N N . GLN A 1 73 ? -6.037 23.533 -11.046 1.00 51.97 73 GLN A N 1
ATOM 521 C CA . GLN A 1 73 ? -6.061 22.668 -12.203 1.00 51.97 73 GLN A CA 1
ATOM 522 C C . GLN A 1 73 ? -5.472 23.555 -13.289 1.00 51.97 73 GLN A C 1
ATOM 524 O O . GLN A 1 73 ? -6.011 24.648 -13.489 1.00 51.97 73 GLN A O 1
ATOM 529 N N . PRO A 1 74 ? -4.322 23.182 -13.882 1.00 56.50 74 PRO A N 1
ATOM 530 C CA . PRO A 1 74 ? -3.765 23.966 -14.967 1.00 56.50 74 PRO A CA 1
ATOM 531 C C . PRO A 1 74 ? -4.913 24.155 -15.941 1.00 56.50 74 PRO A C 1
ATOM 533 O O . PRO A 1 74 ? -5.528 23.158 -16.324 1.00 56.50 74 PRO A O 1
ATOM 536 N N . THR A 1 75 ? -5.265 25.412 -16.216 1.00 49.16 75 THR A N 1
ATOM 537 C CA . THR A 1 75 ? -6.272 25.775 -17.208 1.00 49.16 75 THR A CA 1
ATOM 538 C C . THR A 1 75 ? -5.902 24.999 -18.451 1.00 49.16 75 THR A C 1
ATOM 540 O O . THR A 1 75 ? -4.882 25.285 -19.081 1.00 49.16 75 THR A O 1
ATOM 543 N N . ILE A 1 76 ? -6.637 23.914 -18.684 1.00 54.59 76 ILE A N 1
ATOM 544 C CA . ILE A 1 76 ? -6.428 23.036 -19.818 1.00 54.59 76 ILE A CA 1
ATOM 545 C C . ILE A 1 76 ? -6.707 23.963 -20.993 1.00 54.59 76 ILE A C 1
ATOM 547 O O . ILE A 1 76 ? -7.823 24.479 -21.040 1.00 54.59 76 ILE A O 1
ATOM 551 N N . PRO A 1 77 ? -5.716 24.287 -21.845 1.00 56.81 77 PRO A N 1
ATOM 552 C CA . PRO A 1 77 ? -5.973 25.131 -22.999 1.00 56.81 77 PRO A CA 1
ATOM 553 C C . PRO A 1 77 ? -7.152 24.511 -23.744 1.00 56.81 77 PRO A C 1
ATOM 555 O O . PRO A 1 77 ? -7.105 23.334 -24.118 1.00 56.81 77 PRO A O 1
ATOM 558 N N . ASP A 1 78 ? -8.240 25.280 -23.794 1.00 48.16 78 ASP A N 1
ATOM 559 C CA . ASP A 1 78 ? -9.533 24.860 -24.302 1.00 48.16 78 ASP A CA 1
ATOM 560 C C . ASP A 1 78 ? -9.336 24.230 -25.675 1.00 48.16 78 ASP A C 1
ATOM 562 O O . ASP A 1 78 ? -8.813 24.856 -26.594 1.00 48.16 78 ASP A O 1
ATOM 566 N N . SER A 1 79 ? -9.762 22.975 -25.790 1.00 58.72 79 SER A N 1
ATOM 567 C CA . SER A 1 79 ? -9.931 22.299 -27.068 1.00 58.72 79 SER A CA 1
ATOM 568 C C . SER A 1 79 ? -8.684 22.301 -27.960 1.00 58.72 79 SER A C 1
ATOM 570 O O . SER A 1 79 ? -8.752 22.684 -29.130 1.00 58.72 79 SER A O 1
ATOM 572 N N . GLU A 1 80 ? -7.551 21.792 -27.462 1.00 62.38 80 GLU A N 1
ATOM 573 C CA . GLU A 1 80 ? -6.633 21.145 -28.400 1.00 62.38 80 GLU A CA 1
ATOM 574 C C . GLU A 1 80 ? -7.395 20.001 -29.064 1.00 62.38 80 GLU A C 1
ATOM 576 O O . GLU A 1 80 ? -7.661 18.960 -28.459 1.00 62.38 80 GLU A O 1
ATOM 581 N N . ASP A 1 81 ? -7.794 20.268 -30.302 1.00 72.56 81 ASP A N 1
ATOM 582 C CA . ASP A 1 81 ? -8.432 19.342 -31.211 1.00 72.56 81 ASP A CA 1
ATOM 583 C C . ASP A 1 81 ? -7.715 17.992 -31.094 1.00 72.56 81 ASP A C 1
ATOM 585 O O . ASP A 1 81 ? -6.513 17.893 -31.370 1.00 72.56 81 ASP A O 1
ATOM 589 N N . PHE A 1 82 ? -8.441 16.953 -30.658 1.00 81.38 82 PHE A N 1
ATOM 590 C CA . PHE A 1 82 ? -7.954 15.572 -30.530 1.00 81.38 82 PHE A CA 1
ATOM 591 C C . PHE A 1 82 ? -7.747 14.947 -31.917 1.00 81.38 82 PHE A C 1
ATOM 593 O O . PHE A 1 82 ? -8.220 13.849 -32.229 1.00 81.38 82 PHE A O 1
ATOM 600 N N . THR A 1 83 ? -7.047 15.676 -32.778 1.00 84.50 83 THR A N 1
ATOM 601 C CA . THR A 1 83 ? -6.632 15.264 -34.101 1.00 84.50 83 THR A CA 1
ATOM 602 C C . THR A 1 83 ? -5.832 13.982 -33.978 1.00 84.50 83 THR A C 1
ATOM 604 O O . THR A 1 83 ? -5.048 13.759 -33.051 1.00 84.50 83 THR A O 1
ATOM 607 N N . LYS A 1 84 ? -6.118 13.074 -34.908 1.00 88.00 84 LYS A N 1
ATOM 608 C CA . LYS A 1 84 ? -5.477 11.766 -34.961 1.00 88.00 84 LYS A CA 1
ATOM 609 C C . LYS A 1 84 ? -3.975 11.977 -35.092 1.00 88.00 84 LYS A C 1
ATOM 611 O O . LYS A 1 84 ? -3.532 12.623 -36.038 1.00 88.00 84 LYS A O 1
ATOM 616 N N . SER A 1 85 ? -3.218 11.407 -34.166 1.00 92.50 85 SER A N 1
ATOM 617 C CA . SER A 1 85 ? -1.763 11.448 -34.187 1.00 92.50 85 SER A CA 1
ATOM 618 C C . SER A 1 85 ? -1.225 10.039 -34.022 1.00 92.50 85 SER A C 1
ATOM 620 O O . SER A 1 85 ? -1.353 9.433 -32.955 1.00 92.50 85 SER A O 1
ATOM 622 N N . ASP A 1 86 ? -0.576 9.541 -35.074 1.00 92.69 86 ASP A N 1
ATOM 623 C CA . ASP A 1 86 ? 0.034 8.210 -35.082 1.00 92.69 86 ASP A CA 1
ATOM 624 C C . ASP A 1 86 ? 1.060 8.045 -33.947 1.00 92.69 86 ASP A C 1
ATOM 626 O O . ASP A 1 86 ? 1.259 6.945 -33.431 1.00 92.69 86 ASP A O 1
ATOM 630 N N . GLU A 1 87 ? 1.696 9.132 -33.502 1.00 92.94 87 GLU A N 1
ATOM 631 C CA . GLU A 1 87 ? 2.608 9.115 -32.357 1.00 92.94 87 GLU A CA 1
ATOM 632 C C . GLU A 1 87 ? 1.882 8.713 -31.065 1.00 92.94 87 GLU A C 1
ATOM 634 O O . GLU A 1 87 ? 2.319 7.804 -30.352 1.00 92.94 87 GLU A O 1
ATOM 639 N N . TYR A 1 88 ? 0.740 9.341 -30.786 1.00 94.50 88 TYR A N 1
ATOM 640 C CA . TYR A 1 88 ? -0.050 9.079 -29.582 1.00 94.50 88 TYR A CA 1
ATOM 641 C C . TYR A 1 88 ? -0.642 7.671 -29.590 1.00 94.50 88 TYR A C 1
ATOM 643 O O . TYR A 1 88 ? -0.684 7.000 -28.554 1.00 94.50 88 TYR A O 1
ATOM 651 N N . ASP A 1 89 ? -1.010 7.178 -30.768 1.00 95.38 89 ASP A N 1
ATOM 652 C CA . ASP A 1 89 ? -1.515 5.818 -30.919 1.00 95.38 89 ASP A CA 1
ATOM 653 C C . ASP A 1 89 ? -0.442 4.781 -30.671 1.00 95.38 89 ASP A C 1
ATOM 655 O O . ASP A 1 89 ? -0.725 3.770 -30.039 1.00 95.38 89 ASP A O 1
ATOM 659 N N . ASN A 1 90 ? 0.791 5.031 -31.112 1.00 94.69 90 ASN A N 1
ATOM 660 C CA . ASN A 1 90 ? 1.913 4.141 -30.842 1.00 94.69 90 ASN A CA 1
ATOM 661 C C . ASN A 1 90 ? 2.238 4.084 -29.343 1.00 94.69 90 ASN A C 1
ATOM 663 O O . ASN A 1 90 ? 2.514 3.005 -28.814 1.00 94.69 90 ASN A O 1
ATOM 667 N N . VAL A 1 91 ? 2.168 5.215 -28.633 1.00 95.31 91 VAL A N 1
ATOM 668 C CA . VAL A 1 91 ? 2.365 5.254 -27.174 1.00 95.31 91 VAL A CA 1
ATOM 669 C C . VAL A 1 91 ? 1.286 4.437 -26.457 1.00 95.31 91 VAL A C 1
ATOM 671 O O . VAL A 1 91 ? 1.615 3.569 -25.641 1.00 95.31 91 VAL A O 1
ATOM 674 N N . LEU A 1 92 ? 0.011 4.652 -26.797 1.00 96.25 92 LEU A N 1
ATOM 675 C CA . LEU A 1 92 ? -1.109 3.901 -26.222 1.00 96.25 92 LEU A CA 1
ATOM 676 C C . LEU A 1 92 ? -1.062 2.418 -26.606 1.00 96.25 92 LEU A C 1
ATOM 678 O O . LEU A 1 92 ? -1.188 1.561 -25.736 1.00 96.25 92 LEU A O 1
ATOM 682 N N . PHE A 1 93 ? -0.798 2.094 -27.870 1.00 96.44 93 PHE A N 1
ATOM 683 C CA . PHE A 1 93 ? -0.647 0.725 -28.359 1.00 96.44 93 PHE A CA 1
ATOM 684 C C . PHE A 1 93 ? 0.442 -0.031 -27.593 1.00 96.44 93 PHE A C 1
ATOM 686 O O . PHE A 1 93 ? 0.194 -1.136 -27.108 1.00 96.44 93 PHE A O 1
ATOM 693 N N . ASN A 1 94 ? 1.625 0.565 -27.422 1.00 95.12 94 ASN A N 1
ATOM 694 C CA . ASN A 1 94 ? 2.724 -0.053 -26.680 1.00 95.12 94 ASN A CA 1
ATOM 695 C C . ASN A 1 94 ? 2.362 -0.258 -25.201 1.00 95.12 94 ASN A C 1
ATOM 697 O O . ASN A 1 94 ? 2.607 -1.333 -24.647 1.00 95.12 94 ASN A O 1
ATOM 701 N N . GLY A 1 95 ? 1.741 0.745 -24.569 1.00 95.25 95 GLY A N 1
ATOM 702 C CA . GLY A 1 95 ? 1.296 0.669 -23.176 1.00 95.25 95 GLY A CA 1
ATOM 703 C C . GLY A 1 95 ? 0.248 -0.424 -22.946 1.00 95.25 95 GLY A C 1
ATOM 704 O O . GLY A 1 95 ? 0.395 -1.242 -22.037 1.00 95.25 95 GLY A O 1
ATOM 705 N N . LEU A 1 96 ? -0.775 -0.489 -23.799 1.00 96.31 96 LEU A N 1
ATOM 706 C CA . LEU A 1 96 ? -1.871 -1.458 -23.696 1.00 96.31 96 LEU A CA 1
ATOM 707 C C . LEU A 1 96 ? -1.451 -2.879 -24.102 1.00 96.31 96 LEU A C 1
ATOM 709 O O . LEU A 1 96 ? -1.901 -3.857 -23.502 1.00 96.31 96 LEU A O 1
ATOM 713 N N . THR A 1 97 ? -0.535 -3.021 -25.061 1.00 95.50 97 THR A N 1
ATOM 714 C CA . THR A 1 97 ? 0.037 -4.327 -25.427 1.00 95.50 97 THR A CA 1
ATOM 715 C C . THR A 1 97 ? 0.887 -4.892 -24.288 1.00 95.50 97 THR A C 1
ATOM 717 O O . THR A 1 97 ? 0.753 -6.068 -23.931 1.00 95.50 97 THR A O 1
ATOM 720 N N . ALA A 1 98 ? 1.709 -4.052 -23.647 1.00 91.25 98 ALA A N 1
ATOM 721 C CA . ALA A 1 98 ? 2.427 -4.434 -22.435 1.00 91.25 98 ALA A CA 1
ATOM 722 C C . ALA A 1 98 ? 1.445 -4.831 -21.322 1.00 91.25 98 ALA A C 1
ATOM 724 O O . ALA A 1 98 ? 1.607 -5.886 -20.714 1.00 91.25 98 ALA A O 1
ATOM 725 N N . ALA A 1 99 ? 0.382 -4.050 -21.112 1.00 94.38 99 ALA A N 1
ATOM 726 C CA . ALA A 1 99 ? -0.640 -4.333 -20.108 1.00 94.38 99 ALA A CA 1
ATOM 727 C C . ALA A 1 99 ? -1.248 -5.730 -20.248 1.00 94.38 99 ALA A C 1
ATOM 729 O O . ALA A 1 99 ? -1.308 -6.490 -19.281 1.00 94.38 99 ALA A O 1
ATOM 730 N N . ARG A 1 100 ? -1.625 -6.087 -21.480 1.00 93.19 100 ARG A N 1
ATOM 731 C CA . ARG A 1 100 ? -2.174 -7.401 -21.817 1.00 93.19 100 ARG A CA 1
ATOM 732 C C . ARG A 1 100 ? -1.165 -8.521 -21.575 1.00 93.19 100 ARG A C 1
ATOM 734 O O . ARG A 1 100 ? -1.539 -9.562 -21.049 1.00 93.19 100 ARG A O 1
ATOM 741 N N . THR A 1 101 ? 0.104 -8.289 -21.907 1.00 89.75 101 THR A N 1
ATOM 742 C CA . THR A 1 101 ? 1.192 -9.254 -21.672 1.00 89.75 101 THR A CA 1
ATOM 743 C C . THR A 1 101 ? 1.414 -9.509 -20.179 1.00 89.75 101 THR A C 1
ATOM 745 O O . THR A 1 101 ? 1.683 -10.638 -19.781 1.00 89.75 101 THR A O 1
ATOM 748 N N . TYR A 1 102 ? 1.269 -8.477 -19.343 1.00 88.88 102 TYR A N 1
ATOM 749 C CA . TYR A 1 102 ? 1.450 -8.565 -17.890 1.00 88.88 102 TYR A CA 1
ATOM 750 C C . TYR A 1 102 ? 0.159 -8.855 -17.107 1.00 88.88 102 TYR A C 1
ATOM 752 O O . TYR A 1 102 ? 0.204 -8.910 -15.881 1.00 88.88 102 TYR A O 1
ATOM 760 N N . GLY A 1 103 ? -0.986 -9.026 -17.777 1.00 91.25 103 GLY A N 1
ATOM 761 C CA . GLY A 1 103 ? -2.272 -9.282 -17.119 1.00 91.25 103 GLY A CA 1
ATOM 762 C C . GLY A 1 103 ? -2.781 -8.126 -16.247 1.00 91.25 103 GLY A C 1
ATOM 763 O O . GLY A 1 103 ? -3.557 -8.357 -15.324 1.00 91.25 103 GLY A O 1
ATOM 764 N N . ILE A 1 104 ? -2.350 -6.889 -16.509 1.00 93.31 104 ILE A N 1
ATOM 765 C CA . ILE A 1 104 ? -2.825 -5.698 -15.788 1.00 93.31 104 ILE A CA 1
ATOM 766 C C . ILE A 1 104 ? -3.973 -5.022 -16.546 1.00 93.31 104 ILE A C 1
ATOM 768 O O . ILE A 1 104 ? -4.081 -5.114 -17.770 1.00 93.31 104 ILE A O 1
ATOM 772 N N . SER A 1 105 ? -4.838 -4.317 -15.814 1.00 95.31 105 SER A N 1
ATOM 773 C CA . SER A 1 105 ? -5.974 -3.611 -16.415 1.00 95.31 105 SER A CA 1
ATOM 774 C C . SER A 1 105 ? -5.522 -2.454 -17.320 1.00 95.31 105 SER A C 1
ATOM 776 O O . SER A 1 105 ? -4.491 -1.824 -17.072 1.00 95.31 105 SER A O 1
ATOM 778 N N . TYR A 1 106 ? -6.320 -2.123 -18.342 1.00 93.62 106 TYR A N 1
ATOM 779 C CA . TYR A 1 106 ? -6.036 -1.000 -19.252 1.00 93.62 106 TYR A CA 1
ATOM 780 C C . TYR A 1 106 ? -5.978 0.336 -18.509 1.00 93.62 106 TYR A C 1
ATOM 782 O O . TYR A 1 106 ? -5.132 1.176 -18.804 1.00 93.62 106 TYR A O 1
ATOM 790 N N . LEU A 1 107 ? -6.820 0.507 -17.487 1.00 92.81 107 LEU A N 1
ATOM 791 C CA . LEU A 1 107 ? -6.813 1.701 -16.648 1.00 92.81 107 LEU A CA 1
ATOM 792 C C . LEU A 1 107 ? -5.478 1.860 -15.909 1.00 92.81 107 LEU A C 1
ATOM 794 O O . LEU A 1 107 ? -4.900 2.946 -15.897 1.00 92.81 107 LEU A O 1
ATOM 798 N N . THR A 1 108 ? -4.974 0.771 -15.319 1.00 92.31 108 THR A N 1
ATOM 799 C CA . THR A 1 108 ? -3.654 0.750 -14.675 1.00 92.31 108 THR A CA 1
ATOM 800 C C . THR A 1 108 ? -2.566 1.092 -15.687 1.00 92.31 108 THR A C 1
ATOM 802 O O . THR A 1 108 ? -1.711 1.923 -15.405 1.00 92.31 108 THR A O 1
ATOM 805 N N . ALA A 1 109 ? -2.638 0.514 -16.886 1.00 94.81 109 ALA A N 1
ATOM 806 C CA . ALA A 1 109 ? -1.676 0.768 -17.948 1.00 94.81 109 ALA A CA 1
ATOM 807 C C . ALA A 1 109 ? -1.634 2.236 -18.380 1.00 94.81 109 ALA A C 1
ATOM 809 O O . ALA A 1 109 ? -0.546 2.790 -18.494 1.00 94.81 109 ALA A O 1
ATOM 810 N N . MET A 1 110 ? -2.792 2.885 -18.547 1.00 94.69 110 MET A N 1
ATOM 811 C CA . MET A 1 110 ? -2.878 4.310 -18.886 1.00 94.69 110 MET A CA 1
ATOM 812 C C . MET A 1 110 ? -2.279 5.205 -17.804 1.00 94.69 110 MET A C 1
ATOM 814 O O . MET A 1 110 ? -1.603 6.177 -18.123 1.00 94.69 110 MET A O 1
ATOM 818 N N . ASN A 1 111 ? -2.464 4.858 -16.526 1.00 92.94 111 ASN A N 1
ATOM 819 C CA . ASN A 1 111 ? -1.819 5.577 -15.423 1.00 92.94 111 ASN A CA 1
ATOM 820 C C . ASN A 1 111 ? -0.289 5.377 -15.403 1.00 92.94 111 ASN A C 1
ATOM 822 O O . ASN A 1 111 ? 0.416 6.152 -14.763 1.00 92.94 111 ASN A O 1
ATOM 826 N N . CYS A 1 112 ? 0.227 4.346 -16.081 1.00 91.62 112 CYS A N 1
ATOM 827 C CA . CYS A 1 112 ? 1.656 4.066 -16.207 1.00 91.62 112 CYS A CA 1
ATOM 828 C C . CYS A 1 112 ? 2.285 4.608 -17.500 1.00 91.62 112 CYS A C 1
ATOM 830 O O . CYS A 1 112 ? 3.501 4.471 -17.669 1.00 91.62 112 CYS A O 1
ATOM 832 N N . ILE A 1 113 ? 1.499 5.181 -18.420 1.00 93.00 113 ILE A N 1
ATOM 833 C CA . ILE A 1 113 ? 2.043 5.816 -19.623 1.00 93.00 113 ILE A CA 1
ATOM 834 C C . ILE A 1 113 ? 2.899 7.010 -19.174 1.00 93.00 113 ILE A C 1
ATOM 836 O O . ILE A 1 113 ? 2.448 7.787 -18.328 1.00 93.00 113 ILE A O 1
ATOM 840 N N . PRO A 1 114 ? 4.141 7.148 -19.679 1.00 83.19 114 PRO A N 1
ATOM 841 C CA . PRO A 1 114 ? 5.004 8.260 -19.311 1.00 83.19 114 PRO A CA 1
ATOM 842 C C . PRO A 1 114 ? 4.288 9.592 -19.521 1.00 83.19 114 PRO A C 1
ATOM 844 O O . PRO A 1 114 ? 3.663 9.817 -20.556 1.00 83.19 114 PRO A O 1
ATOM 847 N N . VAL A 1 115 ? 4.398 10.481 -18.537 1.00 84.38 115 VAL A N 1
ATOM 848 C CA . VAL A 1 115 ? 3.922 11.855 -18.679 1.00 84.38 115 VAL A CA 1
ATOM 849 C C . VAL A 1 115 ? 4.850 12.553 -19.670 1.00 84.38 115 VAL A C 1
ATOM 851 O O . VAL A 1 115 ? 5.967 12.938 -19.326 1.00 84.38 115 VAL A O 1
ATOM 854 N N . THR A 1 116 ? 4.414 12.658 -20.921 1.00 84.25 116 THR A N 1
ATOM 855 C CA . THR A 1 116 ? 5.067 13.499 -21.927 1.00 84.25 116 THR A CA 1
ATOM 856 C C . THR A 1 116 ? 4.832 14.966 -21.548 1.00 84.25 116 THR A C 1
ATOM 858 O O . THR A 1 116 ? 3.740 15.287 -21.064 1.00 84.25 116 THR A O 1
ATOM 861 N N . PRO A 1 117 ? 5.811 15.876 -21.725 1.00 83.00 117 PRO A N 1
ATOM 862 C CA . PRO A 1 117 ? 5.600 17.299 -21.467 1.00 83.00 117 PRO A CA 1
ATOM 863 C C . PRO A 1 117 ? 4.324 17.798 -22.162 1.00 83.00 117 PRO A C 1
ATOM 865 O O . PRO A 1 117 ? 4.154 17.591 -23.360 1.00 83.00 117 PRO A O 1
ATOM 868 N N . GLY A 1 118 ? 3.399 18.388 -21.399 1.00 84.62 118 GLY A N 1
ATOM 869 C CA . GLY A 1 118 ? 2.114 18.884 -21.916 1.00 84.62 118 GLY A CA 1
ATOM 870 C C . GLY A 1 118 ? 0.978 17.854 -22.025 1.00 84.62 118 GLY A C 1
ATOM 871 O O . GLY A 1 118 ? -0.110 18.205 -22.478 1.00 84.62 118 GLY A O 1
ATOM 872 N N . ARG A 1 119 ? 1.176 16.596 -21.601 1.00 90.75 119 ARG A N 1
ATOM 873 C CA . ARG A 1 119 ? 0.149 15.539 -21.675 1.00 90.75 119 ARG A CA 1
ATOM 874 C C . ARG A 1 119 ? -0.043 14.8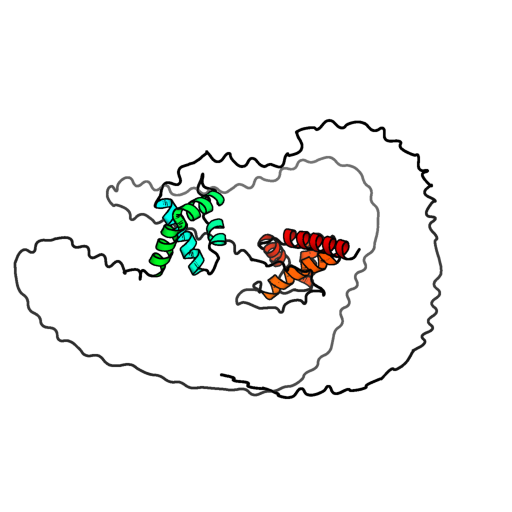57 -20.325 1.00 90.75 119 ARG A C 1
ATOM 876 O O . ARG A 1 119 ? 0.782 14.062 -19.879 1.00 90.75 119 ARG A O 1
ATOM 883 N N . SER A 1 120 ? -1.150 15.176 -19.660 1.00 93.06 120 SER A N 1
ATOM 884 C CA . SER A 1 120 ? -1.511 14.565 -18.378 1.00 93.06 120 SER A CA 1
ATOM 885 C C . SER A 1 120 ? -2.066 13.145 -18.559 1.00 93.06 120 SER A C 1
ATOM 887 O O . SER A 1 120 ? -2.510 12.754 -19.637 1.00 93.06 120 SER A O 1
ATOM 889 N N . VAL A 1 121 ? -2.106 12.361 -17.478 1.00 92.81 121 VAL A N 1
ATOM 890 C CA . VAL A 1 121 ? -2.763 11.038 -17.478 1.00 92.81 121 VAL A CA 1
ATOM 891 C C . VAL A 1 121 ? -4.244 11.144 -17.863 1.00 92.81 121 VAL A C 1
ATOM 893 O O . VAL A 1 121 ? -4.774 10.263 -18.536 1.00 92.81 121 VAL A O 1
ATOM 896 N N . LEU A 1 122 ? -4.919 12.223 -17.453 1.00 92.12 122 LEU A N 1
ATOM 897 C CA . LEU A 1 122 ? -6.310 12.476 -17.829 1.00 92.12 122 LEU A CA 1
ATOM 898 C C . LEU A 1 122 ? -6.443 12.710 -19.338 1.00 92.12 122 LEU A C 1
ATOM 900 O O . LEU A 1 122 ? -7.344 12.152 -19.957 1.00 92.12 122 LEU A O 1
ATOM 904 N N . TRP A 1 123 ? -5.504 13.450 -19.930 1.00 94.00 123 TRP A N 1
ATOM 905 C CA . TRP A 1 123 ? -5.460 13.678 -21.372 1.00 94.00 123 TRP A CA 1
ATOM 906 C C . TRP A 1 123 ? -5.337 12.358 -22.146 1.00 94.00 123 TRP A C 1
ATOM 908 O O . TRP A 1 123 ? -6.097 12.125 -23.079 1.00 94.00 123 TRP A O 1
ATOM 918 N N . TRP A 1 124 ? -4.465 11.439 -21.707 1.00 95.31 124 TRP A N 1
ATOM 919 C CA . TRP A 1 124 ? -4.337 10.111 -22.327 1.00 95.31 124 TRP A CA 1
ATOM 920 C C . TRP A 1 124 ? -5.625 9.291 -22.252 1.00 95.31 124 TRP A C 1
ATOM 922 O O . TRP A 1 124 ? -5.966 8.595 -23.208 1.00 95.31 124 TRP A O 1
ATOM 932 N N . LYS A 1 125 ? -6.357 9.385 -21.134 1.00 95.69 125 LYS A N 1
ATOM 933 C CA . LYS A 1 125 ? -7.668 8.740 -20.990 1.00 95.69 125 LYS A CA 1
ATOM 934 C C . LYS A 1 125 ? -8.673 9.327 -21.973 1.00 95.69 125 LYS A C 1
ATOM 936 O O . LYS A 1 125 ? -9.377 8.569 -22.628 1.00 95.69 125 LYS A O 1
ATOM 941 N N . GLN A 1 126 ? -8.714 10.650 -22.102 1.00 94.12 126 GLN A N 1
ATOM 942 C CA . GLN A 1 126 ? -9.632 11.332 -23.012 1.00 94.12 126 GLN A CA 1
ATOM 943 C C . GLN A 1 126 ? -9.309 11.027 -24.481 1.00 94.12 126 GLN A C 1
ATOM 945 O O . GLN A 1 126 ? -10.202 10.632 -25.226 1.00 94.12 126 GLN A O 1
ATOM 950 N N . TYR A 1 127 ? -8.031 11.077 -24.868 1.00 95.44 127 TYR A N 1
ATOM 951 C CA . TYR A 1 127 ? -7.583 10.687 -26.206 1.00 95.44 127 TYR A CA 1
ATOM 952 C C . TYR A 1 127 ? -7.913 9.216 -26.508 1.00 95.44 127 TYR A C 1
ATOM 954 O O . TYR A 1 127 ? -8.392 8.896 -27.595 1.00 95.44 127 TYR A O 1
ATOM 962 N N . TYR A 1 128 ? -7.705 8.305 -25.550 1.00 96.25 128 TYR A N 1
ATOM 963 C CA . TYR A 1 128 ? -8.088 6.905 -25.731 1.00 96.25 128 TYR A CA 1
ATOM 964 C C . TYR A 1 128 ? -9.592 6.744 -25.941 1.00 96.25 128 TYR A C 1
ATOM 966 O O . TYR A 1 128 ? -9.982 5.992 -26.824 1.00 96.25 128 TYR A O 1
ATOM 974 N N . LEU A 1 129 ? -10.429 7.426 -25.153 1.00 96.38 129 LEU A N 1
ATOM 975 C CA . LEU A 1 129 ? -11.886 7.344 -25.289 1.00 96.38 129 LEU A CA 1
ATOM 976 C C . LEU A 1 129 ? -12.346 7.801 -26.676 1.00 96.38 129 LEU A C 1
ATOM 978 O O . LEU A 1 129 ? -13.143 7.108 -27.307 1.00 96.38 129 LEU A O 1
ATOM 982 N N . GLU A 1 130 ? -11.782 8.901 -27.172 1.00 96.50 130 GLU A N 1
ATOM 983 C CA . GLU A 1 130 ? -12.074 9.434 -28.504 1.00 96.50 130 GLU A CA 1
ATOM 984 C C . GLU A 1 130 ? -11.644 8.462 -29.621 1.00 96.50 130 GLU A C 1
ATOM 986 O O . GLU A 1 130 ? -12.377 8.203 -30.577 1.00 96.50 130 GLU A O 1
ATOM 991 N N . HIS A 1 131 ? -10.468 7.840 -29.481 1.00 96.31 131 HIS A N 1
ATOM 992 C CA . HIS A 1 131 ? -9.863 6.980 -30.510 1.00 96.31 131 HIS A CA 1
ATOM 993 C C . HIS A 1 131 ? -9.964 5.474 -30.216 1.00 96.31 131 HIS A C 1
ATOM 995 O O . HIS A 1 131 ? -9.278 4.665 -30.852 1.00 96.31 131 HIS A O 1
ATOM 1001 N N . MET A 1 132 ? -10.848 5.067 -29.300 1.00 96.31 132 MET A N 1
ATOM 1002 C CA . MET A 1 132 ? -10.864 3.729 -28.691 1.00 96.31 132 MET A CA 1
ATOM 1003 C C . MET A 1 132 ? -10.944 2.606 -29.725 1.00 96.31 132 MET A C 1
ATOM 1005 O O . MET A 1 132 ? -10.092 1.723 -29.763 1.00 96.31 132 MET A O 1
ATOM 1009 N N . ARG A 1 133 ? -11.918 2.671 -30.644 1.00 96.94 133 ARG A N 1
ATOM 1010 C CA . ARG A 1 133 ? -12.133 1.628 -31.671 1.00 96.94 133 ARG A CA 1
ATOM 1011 C C . ARG A 1 133 ? -10.897 1.382 -32.536 1.00 96.94 133 ARG A C 1
ATOM 1013 O O . ARG A 1 133 ? -10.694 0.277 -33.039 1.00 96.94 133 ARG A O 1
ATOM 1020 N N . ARG A 1 134 ? -10.107 2.429 -32.770 1.00 96.06 134 ARG A N 1
ATOM 1021 C CA . ARG A 1 134 ? -8.910 2.382 -33.607 1.00 96.06 134 ARG A CA 1
ATOM 1022 C C . ARG A 1 134 ? -7.731 1.813 -32.831 1.00 96.06 134 ARG A C 1
ATOM 1024 O O . ARG A 1 134 ? -7.065 0.916 -33.341 1.00 96.06 134 ARG A O 1
ATOM 1031 N N . ILE A 1 135 ? -7.528 2.282 -31.604 1.00 96.75 135 ILE A N 1
ATOM 1032 C CA . ILE A 1 135 ? -6.469 1.800 -30.713 1.00 96.75 135 ILE A CA 1
ATOM 1033 C C . ILE A 1 135 ? -6.697 0.325 -30.363 1.00 96.75 135 ILE A C 1
ATOM 1035 O O . ILE A 1 135 ? -5.778 -0.476 -30.506 1.00 96.75 135 ILE A O 1
ATOM 1039 N N . ASP A 1 136 ? -7.923 -0.080 -30.029 1.00 96.06 136 ASP A N 1
ATOM 1040 C CA . ASP A 1 136 ? -8.254 -1.483 -29.751 1.00 96.06 136 ASP A CA 1
ATOM 1041 C C . ASP A 1 136 ? -8.007 -2.378 -30.964 1.00 96.06 136 ASP A C 1
ATOM 1043 O O . ASP A 1 136 ? -7.464 -3.476 -30.841 1.00 96.06 136 ASP A O 1
ATOM 1047 N N . ARG A 1 137 ? -8.331 -1.894 -32.170 1.00 96.44 137 ARG A N 1
ATOM 1048 C CA . ARG A 1 137 ? -8.018 -2.607 -33.412 1.00 96.44 137 ARG A CA 1
ATOM 1049 C C . ARG A 1 137 ? -6.508 -2.773 -33.601 1.00 96.44 137 ARG A C 1
ATOM 1051 O O . ARG A 1 137 ? -6.083 -3.844 -34.033 1.00 96.44 137 ARG A O 1
ATOM 1058 N N . LEU A 1 138 ? -5.707 -1.753 -33.278 1.00 95.19 138 LEU A N 1
ATOM 1059 C CA . LEU A 1 138 ? -4.243 -1.846 -33.306 1.00 95.19 138 LEU A CA 1
ATOM 1060 C C . LEU A 1 138 ? -3.742 -2.880 -32.296 1.00 95.19 138 LEU A C 1
ATOM 1062 O O . LEU A 1 138 ? -2.978 -3.761 -32.680 1.00 95.19 138 LEU A O 1
ATOM 1066 N N . VAL A 1 139 ? -4.220 -2.836 -31.048 1.00 95.44 139 VAL A N 1
ATOM 1067 C CA . VAL A 1 139 ? -3.832 -3.781 -29.984 1.00 95.44 139 VAL A CA 1
ATOM 1068 C C . VAL A 1 139 ? -4.205 -5.218 -30.357 1.00 95.44 139 VAL A C 1
ATOM 1070 O O . VAL A 1 139 ? -3.371 -6.117 -30.252 1.00 95.44 139 VAL A O 1
ATOM 1073 N N . LEU A 1 140 ? -5.421 -5.451 -30.861 1.00 94.69 140 LEU A N 1
ATOM 1074 C CA . LEU A 1 140 ? -5.858 -6.768 -31.331 1.00 94.69 140 LEU A CA 1
ATOM 1075 C C . LEU A 1 140 ? -4.982 -7.265 -32.489 1.00 94.69 140 LEU A C 1
ATOM 1077 O O . LEU A 1 140 ? -4.473 -8.384 -32.437 1.00 94.69 140 LEU A O 1
ATOM 1081 N N . ARG A 1 141 ? -4.736 -6.429 -33.505 1.00 93.88 141 ARG A N 1
ATOM 1082 C CA . ARG A 1 141 ? -3.921 -6.810 -34.669 1.00 93.88 141 ARG A CA 1
ATOM 1083 C C . ARG A 1 141 ? -2.459 -7.070 -34.295 1.00 93.88 141 ARG A C 1
ATOM 1085 O O . ARG A 1 141 ? -1.878 -8.038 -34.776 1.00 93.88 141 ARG A O 1
ATOM 1092 N N . GLY A 1 142 ? -1.884 -6.248 -33.418 1.00 86.06 142 GLY A N 1
ATOM 1093 C CA . GLY A 1 142 ? -0.499 -6.366 -32.962 1.00 86.06 142 GLY A CA 1
ATOM 1094 C C . GLY A 1 142 ? -0.224 -7.641 -32.166 1.00 86.06 142 GLY A C 1
ATOM 1095 O O . GLY A 1 142 ? 0.871 -8.184 -32.254 1.00 86.06 142 GLY A O 1
ATOM 1096 N N . THR A 1 143 ? -1.223 -8.184 -31.463 1.00 74.88 143 THR A N 1
ATOM 1097 C CA . THR A 1 143 ? -1.070 -9.469 -30.756 1.00 74.88 143 THR A CA 1
ATOM 1098 C C . THR A 1 143 ? -1.089 -10.701 -31.658 1.00 74.88 143 THR A C 1
ATOM 1100 O O . THR A 1 143 ? -0.673 -11.772 -31.225 1.00 74.88 143 THR A O 1
ATOM 1103 N N . HIS A 1 144 ? -1.560 -10.563 -32.899 1.00 61.22 144 HIS A N 1
ATOM 1104 C CA . HIS A 1 144 ? -1.745 -11.682 -33.824 1.00 61.22 144 HIS A CA 1
ATOM 1105 C C . HIS A 1 144 ? -0.831 -11.636 -35.045 1.00 61.22 144 HIS A C 1
ATOM 1107 O O . HIS A 1 144 ? -0.892 -12.552 -35.858 1.00 61.22 144 HIS A O 1
ATOM 1113 N N . ALA A 1 145 ? 0.017 -10.616 -35.195 1.00 48.53 145 ALA A N 1
ATOM 1114 C CA . ALA A 1 145 ? 1.039 -10.630 -36.229 1.00 48.53 145 ALA A CA 1
ATOM 1115 C C . ALA A 1 145 ? 2.186 -11.547 -35.763 1.00 48.53 145 ALA A C 1
ATOM 1117 O O . ALA A 1 145 ? 2.950 -11.131 -34.887 1.00 48.53 145 ALA A O 1
ATOM 1118 N N . PRO A 1 146 ? 2.346 -12.778 -36.299 1.00 52.16 146 PRO A N 1
ATOM 1119 C CA . PRO A 1 146 ? 3.616 -13.474 -36.162 1.00 52.16 146 PRO A CA 1
ATOM 1120 C C . PRO A 1 146 ? 4.650 -12.522 -36.742 1.00 52.16 146 PRO A C 1
ATOM 1122 O O . PRO A 1 146 ? 4.527 -12.144 -37.904 1.00 52.16 146 PRO A O 1
ATOM 1125 N N . THR A 1 147 ? 5.599 -12.060 -35.929 1.00 44.25 147 THR A N 1
ATOM 1126 C CA . THR A 1 147 ? 6.711 -11.237 -36.403 1.00 44.25 147 THR A CA 1
ATOM 1127 C C . THR A 1 147 ? 7.291 -11.937 -37.628 1.00 44.25 147 THR A C 1
ATOM 1129 O O . THR A 1 147 ? 7.882 -13.010 -37.450 1.00 44.25 147 THR A O 1
ATOM 1132 N N . PRO A 1 148 ? 7.106 -11.425 -38.862 1.00 42.91 148 PRO A N 1
ATOM 1133 C CA . PRO A 1 148 ? 7.830 -11.993 -39.971 1.00 42.91 148 PRO A CA 1
ATOM 1134 C C . PRO A 1 148 ? 9.283 -11.704 -39.631 1.00 42.91 148 PRO A C 1
ATOM 1136 O O . PRO A 1 148 ? 9.674 -10.546 -39.460 1.00 42.91 148 PRO A O 1
ATOM 1139 N N . PHE A 1 149 ? 10.065 -12.763 -39.427 1.00 44.78 149 PHE A N 1
ATOM 1140 C CA . PHE A 1 149 ? 11.509 -12.650 -39.476 1.00 44.78 149 PHE A CA 1
ATOM 1141 C C . PHE A 1 149 ? 11.814 -11.819 -40.714 1.00 44.78 149 PHE A C 1
ATOM 1143 O O . PHE A 1 149 ? 11.456 -12.204 -41.827 1.00 44.78 149 PHE A O 1
ATOM 1150 N N . SER A 1 150 ? 12.377 -10.636 -40.486 1.00 44.16 150 SER A N 1
ATOM 1151 C CA . SER A 1 150 ? 12.837 -9.742 -41.531 1.00 44.16 150 SER A CA 1
ATOM 1152 C C . SER A 1 150 ? 13.994 -10.445 -42.236 1.00 44.16 150 SER A C 1
ATOM 1154 O O . SER A 1 150 ? 15.164 -10.252 -41.913 1.00 44.16 150 SER A O 1
ATOM 1156 N N . ALA A 1 151 ? 13.657 -11.344 -43.159 1.00 45.06 151 ALA A N 1
ATOM 1157 C CA . ALA A 1 151 ? 14.544 -11.785 -44.211 1.00 45.06 151 ALA A CA 1
ATOM 1158 C C . ALA A 1 151 ? 14.661 -10.597 -45.165 1.00 45.06 151 ALA A C 1
ATOM 1160 O O . ALA A 1 151 ? 13.922 -10.470 -46.140 1.00 45.06 151 ALA A O 1
ATOM 1161 N N . SER A 1 152 ? 15.557 -9.675 -44.810 1.00 43.66 152 SER A N 1
ATOM 1162 C CA . SER A 1 152 ? 16.031 -8.629 -45.703 1.00 43.66 152 SER A CA 1
ATOM 1163 C C . SER A 1 152 ? 16.598 -9.304 -46.948 1.00 43.66 152 SER A C 1
ATOM 1165 O O . SER A 1 152 ? 17.727 -9.794 -46.966 1.00 43.66 152 SER A O 1
ATOM 1167 N N . THR A 1 153 ? 15.767 -9.373 -47.981 1.00 46.06 153 THR A N 1
ATOM 1168 C CA . THR A 1 153 ? 16.182 -9.696 -49.337 1.00 46.06 153 THR A CA 1
ATOM 1169 C C . THR A 1 153 ? 16.617 -8.367 -49.937 1.00 46.06 153 THR A C 1
ATOM 1171 O O . THR A 1 153 ? 15.821 -7.647 -50.531 1.00 46.06 153 THR A O 1
ATOM 1174 N N . SER A 1 154 ? 17.875 -7.993 -49.698 1.00 45.25 154 SER A N 1
ATOM 1175 C CA . SER A 1 154 ? 18.512 -6.909 -50.442 1.00 45.25 154 SER A CA 1
ATOM 1176 C C . SER A 1 154 ? 18.799 -7.421 -51.851 1.00 45.25 154 SER A C 1
ATOM 1178 O O . SER A 1 154 ? 19.824 -8.049 -52.115 1.00 45.25 154 SER A O 1
ATOM 1180 N N . VAL A 1 155 ? 17.834 -7.208 -52.744 1.00 47.34 155 VAL A N 1
ATOM 1181 C CA . VAL A 1 155 ? 18.015 -7.301 -54.192 1.00 47.34 155 VAL A CA 1
ATOM 1182 C C . VAL A 1 155 ? 18.764 -6.043 -54.619 1.00 47.34 155 VAL A C 1
ATOM 1184 O O . VAL A 1 155 ? 18.157 -5.018 -54.908 1.00 47.34 155 VAL A O 1
ATOM 1187 N N . ASN A 1 156 ? 20.093 -6.123 -54.652 1.00 47.06 156 ASN A N 1
ATOM 1188 C CA . ASN A 1 156 ? 20.895 -5.211 -55.456 1.00 47.06 156 ASN A CA 1
ATOM 1189 C C . ASN A 1 156 ? 21.211 -5.896 -56.785 1.00 47.06 156 ASN A C 1
ATOM 1191 O O . ASN A 1 156 ? 21.954 -6.873 -56.853 1.00 47.06 156 ASN A O 1
ATOM 1195 N N . HIS A 1 157 ? 20.601 -5.351 -57.836 1.00 47.06 157 HIS A N 1
ATOM 1196 C CA . HIS A 1 157 ? 20.913 -5.578 -59.238 1.00 47.06 157 HIS A CA 1
ATOM 1197 C C . HIS A 1 157 ? 22.425 -5.444 -59.491 1.00 47.06 157 HIS A C 1
ATOM 1199 O O . HIS A 1 157 ? 22.966 -4.341 -59.465 1.00 47.06 157 HIS A O 1
ATOM 1205 N N . ILE A 1 158 ? 23.091 -6.550 -59.825 1.00 42.72 158 ILE A N 1
ATOM 1206 C CA . ILE A 1 158 ? 24.360 -6.534 -60.559 1.00 42.72 158 ILE A CA 1
ATOM 1207 C C . ILE A 1 158 ? 24.163 -7.391 -61.811 1.00 42.72 158 ILE A C 1
ATOM 1209 O O . ILE A 1 158 ? 23.767 -8.553 -61.736 1.00 42.72 158 ILE A O 1
ATOM 1213 N N . LYS A 1 159 ? 24.385 -6.766 -62.972 1.00 53.88 159 LYS A N 1
ATOM 1214 C CA . LYS A 1 159 ? 24.417 -7.391 -64.302 1.00 53.88 159 LYS A CA 1
ATOM 1215 C C . LYS A 1 159 ? 25.391 -8.583 -64.320 1.00 53.88 159 LYS A C 1
ATOM 1217 O O . LYS A 1 159 ? 26.535 -8.387 -63.915 1.00 53.88 159 LYS A O 1
ATOM 1222 N N . PRO A 1 160 ? 25.023 -9.750 -64.876 1.00 43.75 160 PRO A N 1
ATOM 1223 C CA . PRO A 1 160 ? 25.995 -10.776 -65.218 1.00 43.75 160 PRO A CA 1
ATOM 1224 C C . PRO A 1 160 ? 26.496 -10.594 -66.659 1.00 43.75 160 PRO A C 1
ATOM 1226 O O . PRO A 1 160 ? 25.733 -10.639 -67.624 1.00 43.75 160 PRO A O 1
ATOM 1229 N N . THR A 1 161 ? 27.802 -10.385 -66.787 1.00 53.12 161 THR A N 1
ATOM 1230 C CA . THR A 1 161 ? 28.603 -10.657 -67.986 1.00 53.12 161 THR A CA 1
ATOM 1231 C C . THR A 1 161 ? 28.741 -12.176 -68.204 1.00 53.12 161 THR A C 1
ATOM 1233 O O . THR A 1 161 ? 28.716 -12.930 -67.228 1.00 53.12 161 THR A O 1
ATOM 1236 N N . PRO A 1 162 ? 28.885 -12.660 -69.454 1.00 56.41 162 PRO A N 1
ATOM 1237 C CA . PRO A 1 162 ? 28.922 -14.089 -69.755 1.00 56.41 162 PRO A CA 1
ATOM 1238 C C . PRO A 1 162 ? 30.351 -14.660 -69.743 1.00 56.41 162 PRO A C 1
ATOM 1240 O O . PRO A 1 162 ? 31.269 -14.057 -70.295 1.00 56.41 162 PRO A O 1
ATOM 1243 N N . GLY A 1 163 ? 30.514 -15.869 -69.195 1.00 38.44 163 GLY A N 1
ATOM 1244 C CA . GLY A 1 1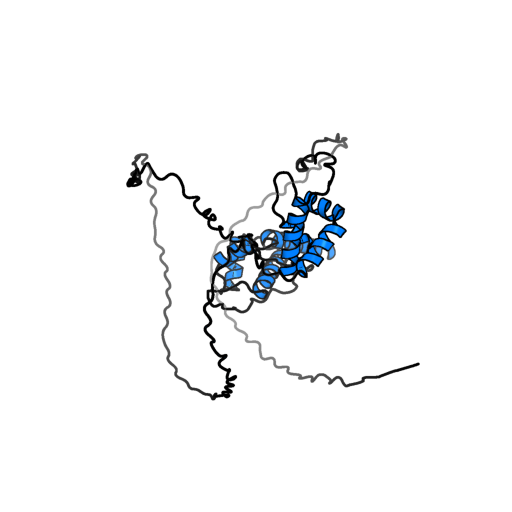63 ? 31.676 -16.743 -69.430 1.00 38.44 163 GLY A CA 1
ATOM 1245 C C . GLY A 1 163 ? 32.159 -17.515 -68.191 1.00 38.44 163 GLY A C 1
ATOM 1246 O O . GLY A 1 163 ? 31.870 -17.117 -67.069 1.00 38.44 163 GLY A O 1
ATOM 1247 N N . PRO A 1 164 ? 32.891 -18.629 -68.371 1.00 54.47 164 PRO A N 1
ATOM 1248 C CA . PRO A 1 164 ? 32.290 -19.918 -68.708 1.00 54.47 164 PRO A CA 1
ATOM 1249 C C . PRO A 1 164 ? 32.520 -21.001 -67.635 1.00 54.47 164 PRO A C 1
ATOM 1251 O O . PRO A 1 164 ? 33.477 -20.965 -66.871 1.00 54.47 164 PRO A O 1
ATOM 1254 N N . SER A 1 165 ? 31.611 -21.979 -67.649 1.00 45.06 165 SER A N 1
ATOM 1255 C CA . SER A 1 165 ? 31.772 -23.403 -67.326 1.00 45.06 165 SER A CA 1
ATOM 1256 C C . SER A 1 165 ? 32.888 -23.823 -66.365 1.00 45.06 165 SER A C 1
ATOM 1258 O O . SER A 1 165 ? 34.035 -23.875 -66.772 1.00 45.06 165 SER A O 1
ATOM 1260 N N . HIS A 1 166 ? 32.521 -24.368 -65.200 1.00 44.19 166 HIS A N 1
ATOM 1261 C CA . HIS A 1 166 ? 33.062 -25.662 -64.764 1.00 44.19 166 HIS A CA 1
ATOM 1262 C C . HIS A 1 166 ? 32.080 -26.409 -63.850 1.00 44.19 166 HIS A C 1
ATOM 1264 O O . HIS A 1 166 ? 31.818 -26.052 -62.705 1.00 44.19 166 HIS A O 1
ATOM 1270 N N . SER A 1 167 ? 31.543 -27.481 -64.432 1.00 46.25 167 SER A N 1
ATOM 1271 C CA . SER A 1 167 ? 30.979 -28.668 -63.795 1.00 46.25 167 SER A CA 1
ATOM 1272 C C . SER A 1 167 ? 31.846 -29.175 -62.642 1.00 46.25 167 SER A C 1
ATOM 1274 O O . SER A 1 167 ? 33.034 -29.393 -62.849 1.00 46.25 167 SER A O 1
ATOM 1276 N N . MET A 1 168 ? 31.238 -29.454 -61.485 1.00 50.38 168 MET A N 1
ATOM 1277 C CA . MET A 1 168 ? 31.601 -30.608 -60.656 1.00 50.38 168 MET A CA 1
ATOM 1278 C C . MET A 1 168 ? 30.418 -30.998 -59.760 1.00 50.38 168 MET A C 1
ATOM 1280 O O . MET A 1 168 ? 30.105 -30.375 -58.748 1.00 50.38 168 MET A O 1
ATOM 1284 N N . SER A 1 169 ? 29.781 -32.084 -60.184 1.00 50.91 169 SER A N 1
ATOM 1285 C CA . SER A 1 169 ? 28.867 -32.951 -59.448 1.00 50.91 169 SER A CA 1
ATOM 1286 C C . SER A 1 169 ? 29.359 -33.273 -58.030 1.00 50.91 169 SER A C 1
ATOM 1288 O O . SER A 1 169 ? 30.460 -33.801 -57.861 1.00 50.91 169 SER A O 1
ATOM 1290 N N . ARG A 1 170 ? 28.525 -33.040 -57.005 1.00 43.16 170 ARG A N 1
ATOM 1291 C CA . ARG A 1 170 ? 28.633 -33.740 -55.714 1.00 43.16 170 ARG A CA 1
ATOM 1292 C C . ARG A 1 170 ? 27.262 -34.194 -55.214 1.00 43.16 170 ARG A C 1
ATOM 1294 O O . ARG A 1 170 ? 26.294 -33.444 -55.179 1.00 43.16 170 ARG A O 1
ATOM 1301 N N . LYS A 1 171 ? 27.244 -35.483 -54.882 1.00 54.47 171 LYS A N 1
ATOM 1302 C CA . LYS A 1 171 ? 26.129 -36.359 -54.512 1.00 54.47 171 LYS A CA 1
ATOM 1303 C C . LYS A 1 171 ? 25.510 -35.991 -53.148 1.00 54.47 171 LYS A C 1
ATOM 1305 O O . LYS A 1 171 ? 26.245 -35.532 -52.274 1.00 54.47 171 LYS A O 1
ATOM 1310 N N . PRO A 1 172 ? 24.217 -36.279 -52.912 1.00 51.81 172 PRO A N 1
ATOM 1311 C CA . PRO A 1 172 ? 23.610 -36.189 -51.585 1.00 51.81 172 PRO A CA 1
ATOM 1312 C C . PRO A 1 172 ? 23.944 -37.419 -50.718 1.00 51.81 172 PRO A C 1
ATOM 1314 O O . PRO A 1 172 ? 23.845 -38.559 -51.170 1.00 51.81 172 PRO A O 1
ATOM 1317 N N . ILE A 1 173 ? 24.324 -37.177 -49.459 1.00 52.62 173 ILE A N 1
ATOM 1318 C CA . ILE A 1 173 ? 24.555 -38.191 -48.413 1.00 52.62 173 ILE A CA 1
ATOM 1319 C C . ILE A 1 173 ? 23.287 -38.293 -47.537 1.00 52.62 173 ILE A C 1
ATOM 1321 O O . ILE A 1 173 ? 22.742 -37.251 -47.161 1.00 52.62 173 ILE A O 1
ATOM 1325 N N . PRO A 1 174 ? 22.796 -39.504 -47.200 1.00 56.16 174 PRO A N 1
ATOM 1326 C CA . PRO A 1 174 ? 21.566 -39.694 -46.432 1.00 56.16 174 PRO A CA 1
ATOM 1327 C C . PRO A 1 174 ? 21.757 -39.628 -44.904 1.00 56.16 174 PRO A C 1
ATOM 1329 O O . PRO A 1 174 ? 22.818 -39.929 -44.362 1.00 56.16 174 PRO A O 1
ATOM 1332 N N . ARG A 1 175 ? 20.661 -39.263 -44.221 1.00 52.53 175 ARG A N 1
ATOM 1333 C CA . ARG A 1 175 ? 20.444 -39.301 -42.760 1.00 52.53 175 ARG A CA 1
ATOM 1334 C C . ARG A 1 175 ? 20.595 -40.711 -42.162 1.00 52.53 175 ARG A C 1
ATOM 1336 O O . ARG A 1 175 ? 20.230 -41.688 -42.809 1.00 52.53 175 ARG A O 1
ATOM 1343 N N . PRO A 1 176 ? 20.930 -40.785 -40.865 1.00 52.56 176 PRO A N 1
ATOM 1344 C CA . PRO A 1 176 ? 20.072 -41.458 -39.869 1.00 52.56 176 PRO A CA 1
ATOM 1345 C C . PRO A 1 176 ? 19.886 -40.537 -38.637 1.00 52.56 176 PRO A C 1
ATOM 1347 O O . PRO A 1 176 ? 20.776 -39.767 -38.307 1.00 52.56 176 PRO A O 1
ATOM 1350 N N . GLY A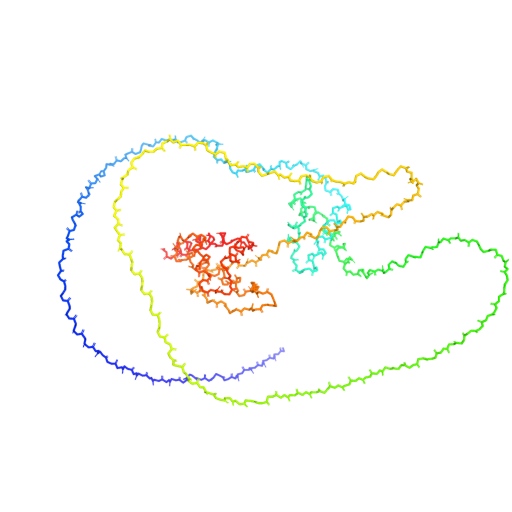 1 177 ? 18.741 -40.407 -37.962 1.00 43.19 177 GLY A N 1
ATOM 1351 C CA . GLY A 1 177 ? 17.912 -41.419 -37.298 1.00 43.19 177 GLY A CA 1
ATOM 1352 C C . GLY A 1 177 ? 17.859 -41.065 -35.786 1.00 43.19 177 GLY A C 1
ATOM 1353 O O . GLY A 1 177 ? 18.900 -40.705 -35.241 1.00 43.19 177 GLY A O 1
ATOM 1354 N N . PRO A 1 178 ? 16.693 -41.072 -35.104 1.00 56.69 178 PRO A N 1
ATOM 1355 C CA . PRO A 1 178 ? 16.529 -40.515 -33.754 1.00 56.69 178 PRO A CA 1
ATOM 1356 C C . PRO A 1 178 ? 16.835 -41.543 -32.653 1.00 56.69 178 PRO A C 1
ATOM 1358 O O . PRO A 1 178 ? 16.360 -42.675 -32.711 1.00 56.69 178 PRO A O 1
ATOM 1361 N N . SER A 1 179 ? 17.583 -41.143 -31.619 1.00 45.12 179 SER A N 1
ATOM 1362 C CA . SER A 1 179 ? 17.867 -41.997 -30.458 1.00 45.12 179 SER A CA 1
ATOM 1363 C C . SER A 1 179 ? 16.965 -41.645 -29.278 1.00 45.12 179 SER A C 1
ATOM 1365 O O . SER A 1 179 ? 17.048 -40.568 -28.690 1.00 45.12 179 SER A O 1
ATOM 1367 N N . SER A 1 180 ? 16.089 -42.592 -28.956 1.00 45.25 180 SER A N 1
ATOM 1368 C CA . SER A 1 180 ? 15.327 -42.685 -27.720 1.00 45.25 180 SER A CA 1
ATOM 1369 C C . SER A 1 180 ? 16.203 -43.233 -26.592 1.00 45.25 180 SER A C 1
ATOM 1371 O O . SER A 1 180 ? 16.760 -44.322 -26.731 1.00 45.25 180 SER A O 1
ATOM 1373 N N . SER A 1 181 ? 16.225 -42.585 -25.429 1.00 50.06 181 SER A N 1
ATOM 1374 C CA . SER A 1 181 ? 16.694 -43.223 -24.196 1.00 50.06 181 SER A CA 1
ATOM 1375 C C . SER A 1 181 ? 15.734 -42.958 -23.036 1.00 50.06 181 SER A C 1
ATOM 1377 O O . SER A 1 181 ? 15.623 -41.873 -22.475 1.00 50.06 181 SER A O 1
ATOM 1379 N N . LYS A 1 182 ? 15.009 -44.030 -22.703 1.00 45.97 182 LYS A N 1
ATOM 1380 C CA . LYS A 1 182 ? 14.303 -44.272 -21.445 1.00 45.97 182 LYS A CA 1
ATOM 1381 C C . LYS A 1 182 ? 15.334 -44.579 -20.356 1.00 45.97 182 LYS A C 1
ATOM 1383 O O . LYS A 1 182 ? 16.070 -45.541 -20.537 1.00 45.97 182 LYS A O 1
ATOM 1388 N N . LEU A 1 183 ? 15.309 -43.904 -19.206 1.00 48.12 183 LEU A N 1
ATOM 1389 C CA . LEU A 1 183 ? 15.827 -44.424 -17.925 1.00 48.12 183 LEU A CA 1
ATOM 1390 C C . LEU A 1 183 ? 14.979 -43.812 -16.793 1.00 48.12 183 LEU A C 1
ATOM 1392 O O . LEU A 1 183 ? 14.944 -42.602 -16.628 1.00 48.12 183 LEU A O 1
ATOM 1396 N N . LYS A 1 184 ? 14.024 -44.565 -16.238 1.00 50.25 184 LYS A N 1
ATOM 1397 C CA . LYS A 1 184 ? 14.122 -45.502 -15.097 1.00 50.25 184 LYS A CA 1
ATOM 1398 C C . LYS A 1 184 ? 14.091 -44.810 -13.727 1.00 50.25 184 LYS A C 1
ATOM 1400 O O . LYS A 1 184 ? 15.021 -44.129 -13.317 1.00 50.25 184 LYS A O 1
ATOM 1405 N N . LEU A 1 185 ? 12.990 -45.097 -13.028 1.00 46.69 185 LEU A N 1
ATOM 1406 C CA . LEU A 1 185 ? 12.735 -44.892 -11.607 1.00 46.69 185 LEU A CA 1
ATOM 1407 C C . LEU A 1 185 ? 13.914 -45.331 -10.725 1.00 46.69 185 LEU A C 1
ATOM 1409 O O . LEU A 1 185 ? 14.453 -46.424 -10.915 1.00 46.69 185 LEU A O 1
ATOM 1413 N N . LYS A 1 186 ? 14.150 -44.594 -9.634 1.00 52.50 186 LYS A N 1
ATOM 1414 C CA . LYS A 1 186 ? 14.600 -45.207 -8.378 1.00 52.50 186 LYS A CA 1
ATOM 1415 C C . LYS A 1 186 ? 14.025 -44.471 -7.168 1.00 52.50 186 LYS A C 1
ATOM 1417 O O . LYS A 1 186 ? 14.457 -43.385 -6.809 1.00 52.50 186 LYS A O 1
ATOM 1422 N N . ARG A 1 187 ? 13.019 -45.104 -6.558 1.00 47.69 187 ARG A N 1
ATOM 1423 C CA . ARG A 1 187 ? 12.536 -44.842 -5.196 1.00 47.69 187 ARG A CA 1
ATOM 1424 C C . ARG A 1 187 ? 13.590 -45.359 -4.214 1.00 47.69 187 ARG A C 1
ATOM 1426 O O . ARG A 1 187 ? 14.071 -46.478 -4.407 1.00 47.69 187 ARG A O 1
ATOM 1433 N N . LYS A 1 188 ? 13.888 -44.608 -3.150 1.00 45.84 188 LYS A N 1
ATOM 1434 C CA . LYS A 1 188 ? 14.372 -45.187 -1.888 1.00 45.84 188 LYS A CA 1
ATOM 1435 C C . LYS A 1 188 ? 14.151 -44.229 -0.708 1.00 45.84 188 LYS A C 1
ATOM 1437 O O . LYS A 1 188 ? 14.813 -43.209 -0.605 1.00 45.84 188 LYS A O 1
ATOM 1442 N N . ALA A 1 189 ? 13.200 -44.596 0.143 1.00 56.12 189 ALA A N 1
ATOM 1443 C CA . ALA A 1 189 ? 13.242 -44.418 1.597 1.00 56.12 189 ALA A CA 1
ATOM 1444 C C . ALA A 1 189 ? 13.379 -45.842 2.187 1.00 56.12 189 ALA A C 1
ATOM 1446 O O . ALA A 1 189 ? 12.980 -46.788 1.489 1.00 56.12 189 ALA A O 1
ATOM 1447 N N . PRO A 1 190 ? 13.997 -46.034 3.370 1.00 53.47 190 PRO A N 1
ATOM 1448 C CA . PRO A 1 190 ? 13.251 -45.898 4.634 1.00 53.47 190 PRO A CA 1
ATOM 1449 C C . PRO A 1 190 ? 14.050 -45.350 5.854 1.00 53.47 190 PRO A C 1
ATOM 1451 O O . PRO A 1 190 ? 15.274 -45.306 5.835 1.00 53.47 190 PRO A O 1
ATOM 1454 N N . SER A 1 191 ? 13.274 -44.946 6.875 1.00 45.88 191 SER A N 1
ATOM 1455 C CA . SER A 1 191 ? 13.480 -44.634 8.321 1.00 45.88 191 SER A CA 1
ATOM 1456 C C . SER A 1 191 ? 14.491 -45.495 9.138 1.00 45.88 191 SER A C 1
ATOM 1458 O O . SER A 1 191 ? 15.022 -46.434 8.548 1.00 45.88 191 SER A O 1
ATOM 1460 N N . PRO A 1 192 ? 14.596 -45.420 10.504 1.00 57.06 192 PRO A N 1
ATOM 1461 C CA . PRO A 1 192 ? 14.501 -44.335 11.535 1.00 57.06 192 PRO A CA 1
ATOM 1462 C C . PRO A 1 192 ? 15.620 -44.361 12.649 1.00 57.06 192 PRO A C 1
ATOM 1464 O O . PRO A 1 192 ? 16.240 -45.399 12.830 1.00 57.06 192 PRO A O 1
ATOM 1467 N N . THR A 1 193 ? 15.744 -43.269 13.454 1.00 40.09 193 THR A N 1
ATOM 1468 C CA . THR A 1 193 ? 16.186 -43.137 14.905 1.00 40.09 193 THR A CA 1
ATOM 1469 C C . THR A 1 193 ? 17.554 -43.717 15.382 1.00 40.09 193 THR A C 1
ATOM 1471 O O . THR A 1 193 ? 18.114 -44.508 14.633 1.00 40.09 193 THR A O 1
ATOM 1474 N N . PRO A 1 194 ? 18.136 -43.392 16.582 1.00 52.47 194 PRO A N 1
ATOM 1475 C CA . PRO A 1 194 ? 17.601 -42.725 17.796 1.00 52.47 194 PRO A CA 1
ATOM 1476 C C . PRO A 1 194 ? 18.511 -41.663 18.496 1.00 52.47 194 PRO A C 1
ATOM 1478 O O . PRO A 1 194 ? 19.612 -41.367 18.047 1.00 52.47 194 PRO A O 1
ATOM 1481 N N . GLU A 1 195 ? 17.949 -41.090 19.572 1.00 38.28 195 GLU A N 1
ATOM 1482 C CA . GLU A 1 195 ? 18.524 -40.637 20.863 1.00 38.28 195 GLU A CA 1
ATOM 1483 C C . GLU A 1 195 ? 20.030 -40.361 21.016 1.00 38.28 195 GLU A C 1
ATOM 1485 O O . GLU A 1 195 ? 20.863 -41.248 20.851 1.00 38.28 195 GLU A O 1
ATOM 1490 N N . SER A 1 196 ? 20.335 -39.180 21.566 1.00 45.81 196 SER A N 1
ATOM 1491 C CA . SER A 1 196 ? 21.272 -39.054 22.691 1.00 45.81 196 SER A CA 1
ATOM 1492 C C . SER A 1 196 ? 21.083 -37.709 23.399 1.00 45.81 196 SER A C 1
ATOM 1494 O O . SER A 1 196 ? 21.214 -36.651 22.777 1.00 45.81 196 SER A O 1
ATOM 1496 N N . ASP A 1 197 ? 20.768 -37.808 24.689 1.00 42.25 197 ASP A N 1
ATOM 1497 C CA . ASP A 1 197 ? 20.848 -36.791 25.737 1.00 42.25 197 ASP A CA 1
ATOM 1498 C C . ASP A 1 197 ? 22.208 -36.081 25.795 1.00 42.25 197 ASP A C 1
ATOM 1500 O O . ASP A 1 197 ? 23.197 -36.622 25.307 1.00 42.25 197 ASP A O 1
ATOM 1504 N N . LEU A 1 198 ? 22.219 -34.885 26.404 1.00 49.28 198 LEU A N 1
ATOM 1505 C CA . LEU A 1 198 ? 23.273 -34.230 27.212 1.00 49.28 198 LEU A CA 1
ATOM 1506 C C . LEU A 1 198 ? 22.837 -32.751 27.367 1.00 49.28 198 LEU A C 1
ATOM 1508 O O . LEU A 1 198 ? 22.843 -31.994 26.401 1.00 49.28 198 LEU A O 1
ATOM 1512 N N . GLU A 1 199 ? 22.123 -32.371 28.427 1.00 36.84 199 GLU A N 1
ATOM 1513 C CA . GLU A 1 199 ? 22.622 -31.911 29.738 1.00 36.84 199 GLU A CA 1
ATOM 1514 C C . GLU A 1 199 ? 23.627 -30.738 29.705 1.00 36.84 199 GLU A C 1
ATOM 1516 O O . GLU A 1 199 ? 24.697 -30.839 29.113 1.00 36.84 199 GLU A O 1
ATOM 1521 N N . SER A 1 200 ? 23.297 -29.700 30.496 1.00 38.50 200 SER A N 1
ATOM 1522 C CA . SER A 1 200 ? 24.174 -28.629 31.021 1.00 38.50 200 SER A CA 1
ATOM 1523 C C . SER A 1 200 ? 24.553 -27.518 30.010 1.00 38.50 200 SER A C 1
ATOM 1525 O O . SER A 1 200 ? 24.928 -27.794 28.885 1.00 38.50 200 SER A O 1
ATOM 1527 N N . THR A 1 201 ? 24.463 -26.210 30.276 1.00 33.66 201 THR A N 1
ATOM 1528 C CA . THR A 1 201 ? 24.672 -25.448 31.514 1.00 33.66 201 THR A CA 1
ATOM 1529 C C . THR A 1 201 ? 23.959 -24.088 31.477 1.00 33.66 201 THR A C 1
ATOM 1531 O O . THR A 1 201 ? 23.924 -23.409 30.451 1.00 33.66 201 THR A O 1
ATOM 1534 N N . SER A 1 202 ? 23.479 -23.686 32.654 1.00 41.94 202 SER A N 1
ATOM 1535 C CA . SER A 1 202 ? 23.135 -22.326 33.080 1.00 41.94 202 SER A CA 1
ATOM 1536 C C . SER A 1 202 ? 24.184 -21.273 32.685 1.00 41.94 202 SER A C 1
ATOM 1538 O O . SER A 1 202 ? 25.387 -21.528 32.748 1.00 41.94 202 SER A O 1
ATOM 1540 N N . SER A 1 203 ? 23.720 -20.074 32.323 1.00 39.41 203 SER A N 1
ATOM 1541 C CA . SER A 1 203 ? 24.465 -18.817 32.473 1.00 39.41 203 SER A CA 1
ATOM 1542 C C . SER A 1 203 ? 23.463 -17.665 32.580 1.00 39.41 203 SER A C 1
ATOM 1544 O O . SER A 1 203 ? 23.074 -17.053 31.586 1.00 39.41 203 SER A O 1
ATOM 1546 N N . GLU A 1 204 ? 23.008 -17.422 33.808 1.00 38.72 204 GLU A N 1
ATOM 1547 C CA . GLU A 1 204 ? 22.503 -16.122 34.246 1.00 38.72 204 GLU A CA 1
ATOM 1548 C C . GLU A 1 204 ? 23.599 -15.065 34.067 1.00 38.72 204 GLU A C 1
ATOM 1550 O O . GLU A 1 204 ? 24.784 -15.305 34.301 1.00 38.72 204 GLU A O 1
ATOM 1555 N N . SER A 1 205 ? 23.209 -13.874 33.636 1.00 44.16 205 SER A N 1
ATOM 1556 C CA . SER A 1 205 ? 24.050 -12.684 33.711 1.00 44.16 205 SER A CA 1
ATOM 1557 C C . SER A 1 205 ? 23.156 -11.532 34.133 1.00 44.16 205 SER A C 1
ATOM 1559 O O . SER A 1 205 ? 22.658 -10.762 33.314 1.00 44.16 205 SER A O 1
ATOM 1561 N N . GLU A 1 206 ? 22.911 -11.478 35.441 1.00 42.94 206 GLU A N 1
ATOM 1562 C CA . GLU A 1 206 ? 22.640 -10.232 36.142 1.00 42.94 206 GLU A CA 1
ATOM 1563 C C . GLU A 1 206 ? 23.866 -9.326 36.007 1.00 42.94 206 GLU A C 1
ATOM 1565 O O . GLU A 1 206 ? 25.014 -9.740 36.172 1.00 42.94 206 GLU A O 1
ATOM 1570 N N . SER A 1 207 ? 23.633 -8.062 35.685 1.00 41.72 207 SER A N 1
ATOM 1571 C CA . SER A 1 207 ? 24.622 -7.003 35.850 1.00 41.72 207 SER A CA 1
ATOM 1572 C C . SER A 1 207 ? 23.870 -5.771 36.325 1.00 41.72 207 SER A C 1
ATOM 1574 O O . SER A 1 207 ? 23.450 -4.926 35.539 1.00 41.72 207 SER A O 1
ATOM 1576 N N . GLN A 1 208 ? 23.641 -5.741 37.638 1.00 41.75 208 GLN A N 1
ATOM 1577 C CA . GLN A 1 208 ? 23.494 -4.507 38.394 1.00 41.75 208 GLN A CA 1
ATOM 1578 C C . GLN A 1 208 ? 24.856 -3.809 38.429 1.00 41.75 208 GLN A C 1
ATOM 1580 O O . GLN A 1 208 ? 25.860 -4.409 38.809 1.00 41.75 208 GLN A O 1
ATOM 1585 N N . SER A 1 209 ? 24.877 -2.534 38.068 1.00 47.88 209 SER A N 1
ATOM 1586 C CA . SER A 1 209 ? 25.941 -1.609 38.446 1.00 47.88 209 SER A CA 1
ATOM 1587 C C . SER A 1 209 ? 25.302 -0.242 38.672 1.00 47.88 209 SER A C 1
ATOM 1589 O O . SER A 1 209 ? 25.126 0.540 37.737 1.00 47.88 209 SER A O 1
ATOM 1591 N N . GLU A 1 210 ? 24.890 -0.021 39.917 1.00 55.06 210 GLU A N 1
ATOM 1592 C CA . GLU A 1 210 ? 24.727 1.296 40.524 1.00 55.06 210 GLU A CA 1
ATOM 1593 C C . GLU A 1 210 ? 26.064 1.701 41.157 1.00 55.06 210 GLU A C 1
ATOM 1595 O O . GLU A 1 210 ? 26.661 0.917 41.891 1.00 55.06 210 GLU A O 1
ATOM 1600 N N . SER A 1 211 ? 26.506 2.921 40.866 1.00 46.28 211 SER A N 1
ATOM 1601 C CA . SER A 1 211 ? 27.348 3.788 41.707 1.00 46.28 211 SER A CA 1
ATOM 1602 C C . SER A 1 211 ? 27.413 5.126 40.958 1.00 46.28 211 SER A C 1
ATOM 1604 O O . SER A 1 211 ? 27.730 5.114 39.769 1.00 46.28 211 SER A O 1
ATOM 1606 N N . GLU A 1 212 ? 26.817 6.195 41.500 1.00 45.72 212 GLU A N 1
ATOM 1607 C CA . GLU A 1 212 ? 27.534 7.302 42.178 1.00 45.72 212 GLU A CA 1
ATOM 1608 C C . GLU A 1 212 ? 28.432 8.086 41.197 1.00 45.72 212 GLU A C 1
ATOM 1610 O O . GLU A 1 212 ? 29.099 7.516 40.349 1.00 45.72 212 GLU A O 1
ATOM 1615 N N . GLU A 1 213 ? 28.540 9.404 41.181 1.00 46.59 213 GLU A N 1
ATOM 1616 C CA . GLU A 1 213 ? 28.146 10.478 42.076 1.00 46.59 213 GLU A CA 1
ATOM 1617 C C . GLU A 1 213 ? 28.365 11.782 41.284 1.00 46.59 213 GLU A C 1
ATOM 1619 O O . GLU A 1 213 ? 28.963 11.795 40.206 1.00 46.59 213 GLU A O 1
ATOM 1624 N N . ASN A 1 214 ? 27.880 12.876 41.853 1.00 48.12 214 ASN A N 1
ATOM 1625 C CA . ASN A 1 214 ? 27.979 14.252 41.385 1.00 48.12 214 ASN A CA 1
ATOM 1626 C C . ASN A 1 214 ? 29.353 14.678 40.836 1.00 48.12 214 ASN A C 1
ATOM 1628 O O . ASN A 1 214 ? 30.386 14.436 41.463 1.00 48.12 214 ASN A O 1
ATOM 1632 N N . LYS A 1 215 ? 29.326 15.486 39.769 1.00 50.69 215 LYS A N 1
ATOM 1633 C CA . LYS A 1 215 ? 30.189 16.668 39.677 1.00 50.69 215 LYS A CA 1
ATOM 1634 C C . LYS A 1 215 ? 29.625 17.698 38.701 1.00 50.69 215 LYS A C 1
ATOM 1636 O O . LYS A 1 215 ? 29.705 17.534 37.486 1.00 50.69 215 LYS A O 1
ATOM 1641 N N . ASP A 1 216 ? 29.029 18.728 39.290 1.00 52.31 216 ASP A N 1
ATOM 1642 C CA . ASP A 1 216 ? 29.083 20.087 38.768 1.00 52.31 216 ASP A CA 1
ATOM 1643 C C . ASP A 1 216 ? 30.558 20.480 38.617 1.00 52.31 216 ASP A C 1
ATOM 1645 O O . ASP A 1 216 ? 31.334 20.236 39.538 1.00 52.31 216 ASP A O 1
ATOM 1649 N N . ASP A 1 217 ? 30.935 21.045 37.474 1.00 54.19 217 ASP A N 1
ATOM 1650 C CA . ASP A 1 217 ? 32.024 22.017 37.362 1.00 54.19 217 ASP A CA 1
ATOM 1651 C C . ASP A 1 217 ? 31.848 22.774 36.035 1.00 54.19 217 ASP A C 1
ATOM 1653 O O . ASP A 1 217 ? 31.652 22.191 34.962 1.00 54.19 217 ASP A O 1
ATOM 1657 N N . ASP A 1 218 ? 31.843 24.090 36.189 1.00 49.72 218 ASP A N 1
ATOM 1658 C CA . ASP A 1 218 ? 31.650 25.143 35.208 1.00 49.72 218 ASP A CA 1
ATOM 1659 C C . ASP A 1 218 ? 32.777 25.244 34.154 1.00 49.72 218 ASP A C 1
ATOM 1661 O O . ASP A 1 218 ? 33.862 24.688 34.307 1.00 49.72 218 ASP A O 1
ATOM 1665 N N . ASP A 1 219 ? 32.484 26.029 33.111 1.00 44.78 219 ASP A N 1
ATOM 1666 C CA . ASP A 1 219 ? 33.409 26.848 32.312 1.00 44.78 219 ASP A CA 1
ATOM 1667 C C . ASP A 1 219 ? 34.628 26.187 31.626 1.00 44.78 219 ASP A C 1
ATOM 1669 O O . ASP A 1 219 ? 35.653 25.942 32.248 1.00 44.78 219 ASP A O 1
ATOM 1673 N N . ASP A 1 220 ? 34.598 26.088 30.287 1.00 46.03 220 ASP A N 1
ATOM 1674 C CA . ASP A 1 220 ? 35.644 26.726 29.458 1.00 46.03 220 ASP A CA 1
ATOM 1675 C C . ASP A 1 220 ? 35.189 26.866 27.991 1.00 46.03 220 ASP A C 1
ATOM 1677 O O . ASP A 1 220 ? 35.005 25.903 27.237 1.00 46.03 220 ASP A O 1
ATOM 1681 N N . GLU A 1 221 ? 34.992 28.119 27.600 1.00 54.81 221 GLU A N 1
ATOM 1682 C CA . GLU A 1 221 ? 34.844 28.599 26.238 1.00 54.81 221 GLU A CA 1
ATOM 1683 C C . GLU A 1 221 ? 36.241 28.815 25.636 1.00 54.81 221 GLU A C 1
ATOM 1685 O O . GLU A 1 221 ? 36.776 29.914 25.711 1.00 54.81 221 GLU A O 1
ATOM 1690 N N . SER A 1 222 ? 36.836 27.811 24.985 1.00 52.47 222 SER A N 1
ATOM 1691 C CA . SER A 1 222 ? 37.814 28.041 23.909 1.00 52.47 222 SER A CA 1
ATOM 1692 C C . SER A 1 222 ? 38.274 26.741 23.244 1.00 52.47 222 SER A C 1
ATOM 1694 O O . SER A 1 222 ? 38.815 25.841 23.871 1.00 52.47 222 SER A O 1
ATOM 1696 N N . SER A 1 223 ? 38.098 26.648 21.927 1.00 49.81 223 SER A N 1
ATOM 1697 C CA . SER A 1 223 ? 39.202 26.410 20.985 1.00 49.81 223 SER A CA 1
ATOM 1698 C C . SER A 1 223 ? 38.651 25.962 19.635 1.00 49.81 223 SER A C 1
ATOM 1700 O O . SER A 1 223 ? 38.006 24.926 19.468 1.00 49.81 223 SER A O 1
ATOM 1702 N N . VAL A 1 224 ? 38.915 26.812 18.654 1.00 56.12 224 VAL A N 1
ATOM 1703 C CA . VAL A 1 224 ? 38.622 26.623 17.245 1.00 56.12 224 VAL A CA 1
ATOM 1704 C C . VAL A 1 224 ? 39.775 25.794 16.681 1.00 56.12 224 VAL A C 1
ATOM 1706 O O . VAL A 1 224 ? 40.818 26.357 16.364 1.00 56.12 224 VAL A O 1
ATOM 1709 N N . GLU A 1 225 ? 39.624 24.472 16.564 1.00 45.66 225 GLU A N 1
ATOM 1710 C CA . GLU A 1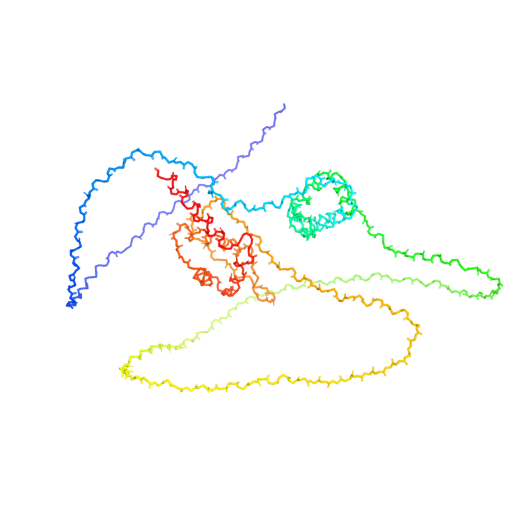 225 ? 40.607 23.646 15.849 1.00 45.66 225 GLU A CA 1
ATOM 1711 C C . GLU A 1 225 ? 40.067 23.078 14.531 1.00 45.66 225 GLU A C 1
ATOM 1713 O O . GLU A 1 225 ? 39.186 22.219 14.450 1.00 45.66 225 GLU A O 1
ATOM 1718 N N . ASP A 1 226 ? 40.671 23.640 13.485 1.00 47.62 226 ASP A N 1
ATOM 1719 C CA . ASP A 1 226 ? 40.839 23.179 12.117 1.00 47.62 226 ASP A CA 1
ATOM 1720 C C . ASP A 1 226 ? 40.824 21.649 11.953 1.00 47.62 226 ASP A C 1
ATOM 1722 O O . ASP A 1 226 ? 41.733 20.929 12.370 1.00 47.62 226 ASP A O 1
ATOM 1726 N N . THR A 1 227 ? 39.834 21.141 11.215 1.00 50.19 227 THR A N 1
ATOM 1727 C CA . THR A 1 227 ? 39.868 19.768 10.697 1.00 50.19 227 THR A CA 1
ATOM 1728 C C . THR A 1 227 ? 40.463 19.740 9.283 1.00 50.19 227 THR A C 1
ATOM 1730 O O . THR A 1 227 ? 40.049 20.504 8.402 1.00 50.19 227 THR A O 1
ATOM 1733 N N . PRO A 1 228 ? 41.430 18.845 9.001 1.00 51.59 228 PRO A N 1
ATOM 1734 C CA . PRO A 1 228 ? 42.201 18.890 7.771 1.00 51.59 228 PRO A CA 1
ATOM 1735 C C . PRO A 1 228 ? 41.387 18.470 6.543 1.00 51.59 228 PRO A C 1
ATOM 1737 O O . PRO A 1 228 ? 40.880 17.356 6.385 1.00 51.59 228 PRO A O 1
ATOM 1740 N N . ARG A 1 229 ? 41.358 19.421 5.616 1.00 44.12 229 ARG A N 1
ATOM 1741 C CA . ARG A 1 229 ? 40.869 19.390 4.241 1.00 44.12 229 ARG A CA 1
ATOM 1742 C C . ARG A 1 229 ? 41.404 18.169 3.476 1.00 44.12 229 ARG A C 1
ATOM 1744 O O . ARG A 1 229 ? 42.538 18.141 3.003 1.00 44.12 229 ARG A O 1
ATOM 1751 N N . ARG A 1 230 ? 40.549 17.158 3.305 1.00 46.19 230 ARG A N 1
ATOM 1752 C CA . ARG A 1 230 ? 40.821 15.931 2.538 1.00 46.19 230 ARG A CA 1
ATOM 1753 C C . ARG A 1 230 ? 41.110 16.268 1.067 1.00 46.19 230 ARG A C 1
ATOM 1755 O O . ARG A 1 230 ? 40.205 16.509 0.266 1.00 46.19 230 ARG A O 1
ATOM 1762 N N . THR A 1 231 ? 42.390 16.288 0.709 1.00 43.50 231 THR A N 1
ATOM 1763 C CA . THR A 1 231 ? 42.908 16.523 -0.641 1.00 43.50 231 THR A CA 1
ATOM 1764 C C . THR A 1 231 ? 42.473 15.404 -1.586 1.00 43.50 231 THR A C 1
ATOM 1766 O O . THR A 1 231 ? 42.940 14.266 -1.553 1.00 43.50 231 THR A O 1
ATOM 1769 N N . ARG A 1 232 ? 41.530 15.736 -2.472 1.00 49.56 232 ARG A N 1
ATOM 1770 C CA . ARG A 1 232 ? 41.078 14.863 -3.554 1.00 49.56 232 ARG A CA 1
ATOM 1771 C C . ARG A 1 232 ? 42.180 14.801 -4.612 1.00 49.56 232 ARG A C 1
ATOM 1773 O O . ARG A 1 232 ? 42.350 15.716 -5.413 1.00 49.56 232 ARG A O 1
ATOM 1780 N N . ARG A 1 233 ? 42.932 13.703 -4.571 1.00 44.09 233 ARG A N 1
ATOM 1781 C CA . ARG A 1 233 ? 43.971 13.283 -5.518 1.00 44.09 233 ARG A CA 1
ATOM 1782 C C . ARG A 1 233 ? 43.420 13.323 -6.954 1.00 44.09 233 ARG A C 1
ATOM 1784 O O . ARG A 1 233 ? 42.765 12.391 -7.413 1.00 44.09 233 ARG A O 1
ATOM 1791 N N . ARG A 1 234 ? 43.652 14.440 -7.649 1.00 50.06 234 ARG A N 1
ATOM 1792 C CA . ARG A 1 234 ? 43.553 14.558 -9.108 1.00 50.06 234 ARG A CA 1
ATOM 1793 C C . ARG A 1 234 ? 44.762 13.831 -9.693 1.00 50.06 234 ARG A C 1
ATOM 1795 O O . ARG A 1 234 ? 45.879 14.319 -9.572 1.00 50.06 234 ARG A O 1
ATOM 1802 N N . LEU A 1 235 ? 44.533 12.683 -10.320 1.00 55.59 235 LEU A N 1
ATOM 1803 C CA . LEU A 1 235 ? 45.479 12.118 -11.275 1.00 55.59 235 LEU A CA 1
ATOM 1804 C C . LEU A 1 235 ? 44.979 12.438 -12.680 1.00 55.59 235 LEU A C 1
ATOM 1806 O O . LEU A 1 235 ? 44.000 11.883 -13.173 1.00 55.59 235 LEU A O 1
ATOM 1810 N N . SER A 1 236 ? 45.671 13.397 -13.277 1.00 54.09 236 SER A N 1
ATOM 1811 C CA . SER A 1 236 ? 45.885 13.527 -14.707 1.00 54.09 236 SER A CA 1
ATOM 1812 C C . SER A 1 236 ? 46.567 12.267 -15.250 1.00 54.09 236 SER A C 1
ATOM 1814 O O . SER A 1 236 ? 47.498 11.758 -14.637 1.00 54.09 236 SER A O 1
ATOM 1816 N N . SER A 1 237 ? 46.156 11.779 -16.420 1.00 49.09 237 SER A N 1
ATOM 1817 C CA . SER A 1 237 ? 47.094 11.397 -17.488 1.00 49.09 237 SER A CA 1
ATOM 1818 C C . SER A 1 237 ? 46.347 10.963 -18.749 1.00 49.09 237 SER A C 1
ATOM 1820 O O . SER A 1 237 ? 45.247 10.421 -18.688 1.00 49.09 237 SER A O 1
ATOM 1822 N N . ARG A 1 238 ? 47.033 11.170 -19.878 1.00 46.81 238 ARG A N 1
ATOM 1823 C CA . ARG A 1 238 ? 46.728 10.726 -21.246 1.00 46.81 238 ARG A CA 1
ATOM 1824 C C . ARG A 1 238 ? 45.826 11.638 -22.070 1.00 46.81 238 ARG A C 1
ATOM 1826 O O . ARG A 1 238 ? 44.764 11.278 -22.558 1.00 46.81 238 ARG A O 1
ATOM 1833 N N . GLN A 1 239 ? 46.414 12.801 -22.352 1.00 52.59 239 GLN A N 1
ATOM 1834 C CA . GLN A 1 239 ? 46.521 13.272 -23.731 1.00 52.59 239 GLN A CA 1
ATOM 1835 C C . GLN A 1 239 ? 47.027 12.134 -24.639 1.00 52.59 239 GLN A C 1
ATOM 1837 O O . GLN A 1 239 ? 48.123 11.621 -24.426 1.00 52.59 239 GLN A O 1
ATOM 1842 N N . SER A 1 240 ? 46.277 11.798 -25.685 1.00 51.78 240 SER A N 1
ATOM 1843 C CA . SER A 1 240 ? 46.865 11.333 -26.941 1.00 51.78 240 SER A CA 1
ATOM 1844 C C . SER A 1 240 ? 46.269 12.167 -28.068 1.00 51.78 240 SER A C 1
ATOM 1846 O O . SER A 1 240 ? 45.101 12.017 -28.426 1.00 51.78 240 SER A O 1
ATOM 1848 N N . LYS A 1 241 ? 47.078 13.095 -28.578 1.00 51.19 241 LYS A N 1
ATOM 1849 C CA . LYS A 1 241 ? 46.849 13.786 -29.843 1.00 51.19 241 LYS A CA 1
ATOM 1850 C C . LYS A 1 241 ? 47.160 12.794 -30.965 1.00 51.19 241 LYS A C 1
ATOM 1852 O O . LYS A 1 241 ? 48.294 12.342 -31.060 1.00 51.19 241 LYS A O 1
ATOM 1857 N N . HIS A 1 242 ? 46.179 12.493 -31.803 1.00 47.44 242 HIS A N 1
ATOM 1858 C CA . HIS A 1 242 ? 46.398 11.943 -33.139 1.00 47.44 242 HIS A CA 1
ATOM 1859 C C . HIS A 1 242 ? 45.493 12.730 -34.097 1.00 47.44 242 HIS A C 1
ATOM 1861 O O . HIS A 1 242 ? 44.277 12.546 -34.058 1.00 47.44 242 HIS A O 1
ATOM 1867 N N . PRO A 1 243 ? 46.037 13.666 -34.893 1.00 59.91 243 PRO A N 1
ATOM 1868 C CA . PRO A 1 243 ? 45.307 14.319 -35.964 1.00 59.91 243 PRO A CA 1
ATOM 1869 C C . PRO A 1 243 ? 45.643 13.614 -37.281 1.00 59.91 243 PRO A C 1
ATOM 1871 O O . PRO A 1 243 ? 46.745 13.776 -37.790 1.00 59.91 243 PRO A O 1
ATOM 1874 N N . ASN A 1 244 ? 44.718 12.783 -37.758 1.00 58.50 244 ASN A N 1
ATOM 1875 C CA . ASN A 1 244 ? 44.498 12.368 -39.152 1.00 58.50 244 ASN A CA 1
ATOM 1876 C C . ASN A 1 244 ? 43.956 10.943 -39.163 1.00 58.50 244 ASN A C 1
ATOM 1878 O O . ASN A 1 244 ? 44.724 9.989 -39.179 1.00 58.50 244 ASN A O 1
ATOM 1882 N N . ASP A 1 245 ? 42.632 10.821 -39.187 1.00 41.06 245 ASP A N 1
ATOM 1883 C CA . ASP A 1 245 ? 42.017 9.803 -40.031 1.00 41.06 245 ASP A CA 1
ATOM 1884 C C . ASP A 1 245 ? 40.608 10.268 -40.412 1.00 41.06 245 ASP A C 1
ATOM 1886 O O . ASP A 1 245 ? 39.660 10.238 -39.623 1.00 41.06 245 ASP A O 1
ATOM 1890 N N . LEU A 1 246 ? 40.510 10.831 -41.614 1.00 56.84 246 LEU A N 1
ATOM 1891 C CA . LEU A 1 246 ? 39.252 11.149 -42.269 1.00 56.84 246 LEU A CA 1
ATOM 1892 C C . LEU A 1 246 ? 38.811 9.893 -43.021 1.00 56.84 246 LEU A C 1
ATOM 1894 O O . LEU A 1 246 ? 39.567 9.372 -43.833 1.00 56.84 246 LEU A O 1
ATOM 1898 N N . SER A 1 247 ? 37.545 9.512 -42.835 1.00 55.03 247 SER A N 1
ATOM 1899 C CA . SER A 1 247 ? 36.796 8.518 -43.628 1.00 55.03 247 SER A CA 1
ATOM 1900 C C . SER A 1 247 ? 36.774 7.082 -43.092 1.00 55.03 247 SER A C 1
ATOM 1902 O O . SER A 1 247 ? 37.276 6.142 -43.698 1.00 55.03 247 SER A O 1
ATOM 1904 N N . SER A 1 248 ? 36.032 6.880 -42.001 1.00 51.16 248 SER A N 1
ATOM 1905 C CA . SER A 1 248 ? 35.263 5.643 -41.804 1.00 51.16 248 SER A CA 1
ATOM 1906 C C . SER A 1 248 ? 33.989 5.936 -40.999 1.00 51.16 248 SER A C 1
ATOM 1908 O O . SER A 1 248 ? 34.095 6.428 -39.871 1.00 51.16 248 SER A O 1
ATOM 1910 N N . PRO A 1 249 ? 32.777 5.677 -41.535 1.00 56.97 249 PRO A N 1
ATOM 1911 C CA . PRO A 1 249 ? 31.535 5.838 -40.787 1.00 56.97 249 PRO A CA 1
ATOM 1912 C C . PRO A 1 249 ? 31.507 4.814 -39.648 1.00 56.97 249 PRO A C 1
ATOM 1914 O O . PRO A 1 249 ? 31.223 3.633 -39.843 1.00 56.97 249 PRO A O 1
ATOM 1917 N N . SER A 1 250 ? 31.856 5.273 -38.445 1.00 48.66 250 SER A N 1
ATOM 1918 C CA . SER A 1 250 ? 31.802 4.463 -37.231 1.00 48.66 250 SER A CA 1
ATOM 1919 C C . SER A 1 250 ? 30.382 3.924 -37.028 1.00 48.66 250 SER A C 1
ATOM 1921 O O . SER A 1 250 ? 29.433 4.715 -37.047 1.00 48.66 250 SER A O 1
ATOM 1923 N N . PRO A 1 251 ? 30.204 2.614 -36.780 1.00 58.53 251 PRO A N 1
ATOM 1924 C CA . PRO A 1 251 ? 28.908 2.070 -36.414 1.00 58.53 251 PRO A CA 1
ATOM 1925 C C . PRO A 1 251 ? 28.455 2.765 -35.130 1.00 58.53 251 PRO A C 1
ATOM 1927 O O . PRO A 1 251 ? 29.157 2.733 -34.117 1.00 58.53 251 PRO A O 1
ATOM 1930 N N . LEU A 1 252 ? 27.304 3.438 -35.211 1.00 58.62 252 LEU A N 1
ATOM 1931 C CA . LEU A 1 252 ? 26.633 4.129 -34.113 1.00 58.62 252 LEU A CA 1
ATOM 1932 C C . LEU A 1 252 ? 26.695 3.254 -32.856 1.00 58.62 252 LEU A C 1
ATOM 1934 O O . LEU A 1 252 ? 25.985 2.251 -32.747 1.00 58.62 252 LEU A O 1
ATOM 1938 N N . LYS A 1 253 ? 27.582 3.621 -31.923 1.00 58.62 253 LYS A N 1
ATOM 1939 C CA . LYS A 1 253 ? 27.700 3.007 -30.601 1.00 58.62 253 LYS A CA 1
ATOM 1940 C C . LYS A 1 253 ? 26.353 3.191 -29.918 1.00 58.62 253 LYS A C 1
ATOM 1942 O O . LYS A 1 253 ? 26.064 4.265 -29.397 1.00 58.62 253 LYS A O 1
ATOM 1947 N N . GLN A 1 254 ? 25.510 2.163 -29.988 1.00 59.50 254 GLN A N 1
ATOM 1948 C CA . GLN A 1 254 ? 24.227 2.133 -29.306 1.00 59.50 254 GLN A CA 1
ATOM 1949 C C . GLN A 1 254 ? 24.509 2.407 -27.833 1.00 59.50 254 GLN A C 1
ATOM 1951 O O . GLN A 1 254 ? 25.198 1.622 -27.176 1.00 59.50 254 GLN A O 1
ATOM 1956 N N . ALA A 1 255 ? 24.047 3.562 -27.349 1.00 61.84 255 ALA A N 1
ATOM 1957 C CA . ALA A 1 255 ? 24.204 3.946 -25.959 1.00 61.84 255 ALA A CA 1
ATOM 1958 C C . ALA A 1 255 ? 23.742 2.769 -25.082 1.00 61.84 255 ALA A C 1
ATOM 1960 O O . ALA A 1 255 ? 22.692 2.179 -25.373 1.00 61.84 255 ALA A O 1
ATOM 1961 N N . PRO A 1 256 ? 24.528 2.369 -24.065 1.00 65.88 256 PRO A N 1
ATOM 1962 C CA . PRO A 1 256 ? 24.184 1.232 -23.230 1.00 65.88 256 PRO A CA 1
ATOM 1963 C C . PRO A 1 256 ? 22.793 1.483 -22.663 1.00 65.88 256 PRO A C 1
ATOM 1965 O O . PRO A 1 256 ? 22.584 2.458 -21.942 1.00 65.88 256 PRO A O 1
ATOM 1968 N N . LYS A 1 257 ? 21.833 0.632 -23.041 1.00 66.75 257 LYS A N 1
ATOM 1969 C CA . LYS A 1 257 ? 20.456 0.698 -22.553 1.00 66.75 257 LYS A CA 1
ATOM 1970 C C . LYS A 1 257 ? 20.527 0.607 -21.036 1.00 66.75 257 LYS A C 1
ATOM 1972 O O . LYS A 1 257 ? 20.738 -0.477 -20.487 1.00 66.75 257 LYS A O 1
ATOM 1977 N N . THR A 1 258 ? 20.418 1.747 -20.362 1.00 67.56 258 THR A N 1
ATOM 1978 C CA . THR A 1 258 ? 20.370 1.797 -18.911 1.00 67.56 258 THR A CA 1
ATOM 1979 C C . THR A 1 258 ? 19.131 1.006 -18.523 1.00 67.56 258 THR A C 1
ATOM 1981 O O . THR A 1 258 ? 18.002 1.363 -18.858 1.00 67.56 258 THR A O 1
ATOM 1984 N N . LYS A 1 259 ? 19.338 -0.165 -17.912 1.00 65.50 259 LYS A N 1
ATOM 1985 C CA . LYS A 1 259 ? 18.237 -0.961 -17.378 1.00 65.50 259 LYS A CA 1
ATOM 1986 C C . LYS A 1 259 ? 17.603 -0.113 -16.285 1.00 65.50 259 LYS A C 1
ATOM 1988 O O . LYS A 1 259 ? 18.131 -0.023 -15.181 1.00 65.50 259 LYS A O 1
ATOM 1993 N N . VAL A 1 260 ? 16.506 0.557 -16.622 1.00 64.94 260 VAL A N 1
ATOM 1994 C CA . VAL A 1 260 ? 15.673 1.266 -15.659 1.00 64.94 260 VAL A CA 1
ATOM 1995 C C . VAL A 1 260 ? 15.110 0.193 -14.739 1.00 64.94 260 VAL A C 1
ATOM 1997 O O . VAL A 1 260 ? 14.182 -0.529 -15.105 1.00 64.94 260 VAL A O 1
ATOM 2000 N N . TRP A 1 261 ? 15.729 0.028 -13.571 1.00 60.06 261 TRP A N 1
ATOM 2001 C CA . TRP A 1 261 ? 15.243 -0.851 -12.518 1.00 60.06 261 TRP A CA 1
ATOM 2002 C C . TRP A 1 261 ? 13.896 -0.303 -12.054 1.00 60.06 261 TRP A C 1
ATOM 2004 O O . TRP A 1 261 ? 13.829 0.595 -11.214 1.00 60.06 261 TRP A O 1
ATOM 2014 N N . ARG A 1 262 ? 12.810 -0.792 -12.662 1.00 67.62 262 ARG A N 1
ATOM 2015 C CA . ARG A 1 262 ? 11.460 -0.439 -12.234 1.00 67.62 262 ARG A CA 1
ATOM 2016 C C . ARG A 1 262 ? 11.322 -0.911 -10.793 1.00 67.62 262 ARG A C 1
ATOM 2018 O O . ARG A 1 262 ? 11.507 -2.092 -10.500 1.00 67.62 262 ARG A O 1
ATOM 2025 N N . LYS A 1 263 ? 11.081 0.036 -9.887 1.00 80.44 263 LYS A N 1
ATOM 2026 C CA . LYS A 1 263 ? 10.868 -0.254 -8.469 1.00 80.44 263 LYS A CA 1
ATOM 2027 C C . LYS A 1 263 ? 9.674 -1.200 -8.387 1.00 80.44 263 LYS A C 1
ATOM 2029 O O . LYS A 1 263 ? 8.599 -0.861 -8.865 1.00 80.44 263 LYS A O 1
ATOM 2034 N N . HIS A 1 264 ? 9.886 -2.392 -7.841 1.00 87.38 264 HIS A N 1
ATOM 2035 C CA . HIS A 1 264 ? 8.811 -3.351 -7.627 1.00 87.38 264 HIS A CA 1
ATOM 2036 C C . HIS A 1 264 ? 7.821 -2.747 -6.621 1.00 87.38 264 HIS A C 1
ATOM 2038 O O . HIS A 1 264 ? 8.195 -2.487 -5.474 1.00 87.38 264 HIS A O 1
ATOM 2044 N N . VAL A 1 265 ? 6.598 -2.478 -7.076 1.00 92.50 265 VAL A N 1
ATOM 2045 C CA . VAL A 1 265 ? 5.496 -1.940 -6.269 1.00 92.50 265 VAL A CA 1
ATOM 2046 C C . VAL A 1 265 ? 4.658 -3.108 -5.758 1.00 92.50 265 VAL A C 1
ATOM 2048 O O . VAL A 1 265 ? 4.390 -4.051 -6.502 1.00 92.50 265 VAL A O 1
ATOM 2051 N N . TYR A 1 266 ? 4.272 -3.077 -4.483 1.00 94.94 266 TYR A N 1
ATOM 2052 C CA . TYR A 1 266 ? 3.430 -4.120 -3.895 1.00 94.94 266 TYR A CA 1
ATOM 2053 C C . TYR A 1 266 ? 1.977 -3.662 -3.879 1.00 94.94 266 TYR A C 1
ATOM 2055 O O . TYR A 1 266 ? 1.614 -2.815 -3.071 1.00 94.94 266 TYR A O 1
ATOM 2063 N N . HIS A 1 267 ? 1.145 -4.229 -4.748 1.00 95.69 267 HIS A N 1
ATOM 2064 C CA . HIS A 1 267 ? -0.286 -3.934 -4.751 1.00 95.69 267 HIS A CA 1
ATOM 2065 C C . HIS A 1 267 ? -0.985 -4.670 -3.604 1.00 95.69 267 HIS A C 1
ATOM 2067 O O . HIS A 1 267 ? -0.983 -5.901 -3.552 1.00 95.69 267 HIS A O 1
ATOM 2073 N N . LEU A 1 268 ? -1.567 -3.910 -2.678 1.00 96.75 268 LEU A N 1
ATOM 2074 C CA . LEU A 1 268 ? -2.280 -4.409 -1.508 1.00 96.75 268 LEU A CA 1
ATOM 2075 C C . LEU A 1 268 ? -3.779 -4.144 -1.644 1.00 96.75 268 LEU A C 1
ATOM 2077 O O . LEU A 1 268 ? -4.206 -3.104 -2.138 1.00 96.75 268 LEU A O 1
ATOM 2081 N N . THR A 1 269 ? -4.590 -5.085 -1.166 1.00 96.75 269 THR A N 1
ATOM 2082 C CA . THR A 1 269 ? -6.052 -4.945 -1.144 1.00 96.75 269 THR A CA 1
ATOM 2083 C C . THR A 1 269 ? -6.514 -4.679 0.281 1.00 96.75 269 THR A C 1
ATOM 2085 O O . THR A 1 269 ? -6.315 -5.516 1.160 1.00 96.75 269 THR A O 1
ATOM 2088 N N . ILE A 1 270 ? -7.150 -3.528 0.513 1.00 97.75 270 ILE A N 1
ATOM 2089 C CA . ILE A 1 270 ? -7.766 -3.211 1.806 1.00 97.75 270 ILE A CA 1
ATOM 2090 C C . ILE A 1 270 ? -9.146 -3.893 1.872 1.00 97.75 270 ILE A C 1
ATOM 2092 O O . ILE A 1 270 ? -9.999 -3.610 1.025 1.00 97.75 270 ILE A O 1
ATOM 2096 N N . PRO A 1 271 ? -9.407 -4.790 2.842 1.00 97.25 271 PRO A N 1
ATOM 2097 C CA . PRO A 1 271 ? -10.724 -5.392 3.015 1.00 97.25 271 PRO A CA 1
ATOM 2098 C C . PRO A 1 271 ? -11.768 -4.345 3.427 1.00 97.25 271 PRO A C 1
ATOM 2100 O O . PRO A 1 271 ? -11.479 -3.395 4.146 1.00 97.25 271 PRO A O 1
ATOM 2103 N N . ARG A 1 272 ? -13.024 -4.555 3.009 1.00 96.75 272 ARG A N 1
ATOM 2104 C CA . ARG A 1 272 ? -14.146 -3.635 3.292 1.00 96.75 272 ARG A CA 1
ATOM 2105 C C . ARG A 1 272 ? -14.595 -3.611 4.758 1.00 96.75 272 ARG A C 1
ATOM 2107 O O . ARG A 1 272 ? -15.398 -2.763 5.129 1.00 96.75 272 ARG A O 1
ATOM 2114 N N . ARG A 1 273 ? -14.171 -4.591 5.556 1.00 97.00 273 ARG A N 1
ATOM 2115 C CA . ARG A 1 273 ? -14.553 -4.760 6.962 1.00 97.00 273 ARG A CA 1
ATOM 2116 C C . ARG A 1 273 ? -13.294 -4.912 7.803 1.00 97.00 273 ARG A C 1
ATOM 2118 O O . ARG A 1 273 ? -12.325 -5.522 7.349 1.00 97.00 273 ARG A O 1
ATOM 2125 N N . LEU A 1 274 ? -13.339 -4.386 9.024 1.00 98.00 274 LEU A N 1
ATOM 2126 C CA . LEU A 1 274 ? -12.269 -4.574 9.996 1.00 98.00 274 LEU A CA 1
ATOM 2127 C C . LEU A 1 274 ? -12.140 -6.053 10.391 1.00 98.00 274 LEU A C 1
ATOM 2129 O O . LEU A 1 274 ? -13.152 -6.758 10.455 1.00 98.00 274 LEU A O 1
ATOM 2133 N N . PRO A 1 275 ? -10.917 -6.527 10.678 1.00 97.81 275 PRO A N 1
ATOM 2134 C CA . PRO A 1 275 ? -10.709 -7.876 11.179 1.00 97.81 275 PRO A CA 1
ATOM 2135 C C . PRO A 1 275 ?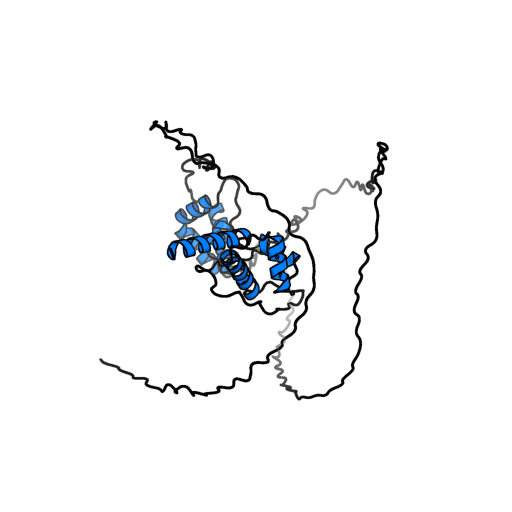 -11.397 -8.069 12.541 1.00 97.81 275 PRO A C 1
ATOM 2137 O O . PRO A 1 275 ? -11.419 -7.186 13.409 1.00 97.81 275 PRO A O 1
ATOM 2140 N N . THR A 1 276 ? -11.995 -9.243 12.723 1.00 97.62 276 THR A N 1
ATOM 2141 C CA . THR A 1 276 ? -12.672 -9.624 13.969 1.00 97.62 276 THR A CA 1
ATOM 2142 C C . THR A 1 276 ? -11.684 -10.124 15.018 1.00 97.62 276 THR A C 1
ATOM 2144 O O . THR A 1 276 ? -11.843 -9.785 16.187 1.00 97.62 276 THR A O 1
ATOM 2147 N N . SER A 1 277 ? -10.640 -10.837 14.595 1.00 97.25 277 SER A N 1
ATOM 2148 C CA . SER A 1 277 ? -9.574 -11.410 15.422 1.00 97.25 277 SER A CA 1
ATOM 2149 C C . SER A 1 277 ? -8.190 -10.852 15.048 1.00 97.25 277 SER A C 1
ATOM 2151 O O . SER A 1 277 ? -8.030 -10.312 13.946 1.00 97.25 277 SER A O 1
ATOM 2153 N N . PRO A 1 278 ? -7.184 -10.962 15.940 1.00 97.56 278 PRO A N 1
ATOM 2154 C CA . PRO A 1 278 ? -5.801 -10.633 15.598 1.00 97.56 278 PRO A CA 1
ATOM 2155 C C . PRO A 1 278 ? -5.313 -11.500 14.425 1.00 97.56 278 PRO A C 1
ATOM 2157 O O . PRO A 1 278 ? -5.669 -12.682 14.340 1.00 97.56 278 PRO A O 1
ATOM 2160 N N . PRO A 1 279 ? -4.522 -10.944 13.491 1.00 97.38 279 PRO A N 1
ATOM 2161 C CA . PRO A 1 279 ? -3.999 -11.717 12.374 1.00 97.38 279 PRO A CA 1
ATOM 2162 C C . PRO A 1 279 ? -2.985 -12.757 12.856 1.00 97.38 279 PRO A C 1
ATOM 2164 O O . PRO A 1 279 ? -2.174 -12.501 13.741 1.00 97.38 279 PRO A O 1
ATOM 2167 N N . ARG A 1 280 ? -3.005 -13.933 12.228 1.00 97.44 280 ARG A N 1
ATOM 2168 C CA . ARG A 1 280 ? -2.014 -14.980 12.477 1.00 97.44 280 ARG A CA 1
ATOM 2169 C C . ARG A 1 280 ? -0.728 -14.676 11.693 1.00 97.44 280 ARG A C 1
ATOM 2171 O O . ARG A 1 280 ? -0.847 -14.402 10.496 1.00 97.44 280 ARG A O 1
ATOM 2178 N N . PRO A 1 281 ? 0.462 -14.759 12.315 1.00 97.19 281 PRO A N 1
ATOM 2179 C CA . PRO A 1 281 ? 1.728 -14.608 11.607 1.00 97.19 281 PRO A CA 1
ATOM 2180 C C . PRO A 1 281 ? 1.879 -15.629 10.463 1.00 97.19 281 PRO A C 1
ATOM 2182 O O . PRO A 1 281 ? 1.526 -16.799 10.654 1.00 97.19 281 PRO A O 1
ATOM 2185 N N . PRO A 1 282 ? 2.366 -15.210 9.281 1.00 96.50 282 PRO A N 1
ATOM 2186 C CA . PRO A 1 282 ? 2.591 -16.089 8.137 1.00 96.50 282 PRO A CA 1
ATOM 2187 C C . PRO A 1 282 ? 3.802 -17.003 8.355 1.00 96.50 282 PRO A C 1
ATOM 2189 O O . PRO A 1 282 ? 4.724 -16.674 9.105 1.00 96.50 282 PRO A O 1
ATOM 2192 N N . ALA A 1 283 ? 3.816 -18.146 7.667 1.00 95.06 283 ALA A N 1
ATOM 2193 C CA . ALA A 1 283 ? 4.959 -19.051 7.703 1.00 95.06 283 ALA A CA 1
ATOM 2194 C C . ALA A 1 283 ? 6.130 -18.491 6.868 1.00 95.06 283 ALA A C 1
ATOM 2196 O O . ALA A 1 283 ? 5.907 -17.882 5.817 1.00 95.06 283 ALA A O 1
ATOM 2197 N N . PRO A 1 284 ? 7.388 -18.704 7.287 1.00 93.44 284 PRO A N 1
ATOM 2198 C CA . PRO A 1 284 ? 8.543 -18.250 6.524 1.00 93.44 284 PRO A CA 1
ATOM 2199 C C . PRO A 1 284 ? 8.659 -19.016 5.200 1.00 93.44 284 PRO A C 1
ATOM 2201 O O . PRO A 1 284 ? 8.719 -20.245 5.182 1.00 93.44 284 PRO A O 1
ATOM 2204 N N . VAL A 1 285 ? 8.764 -18.287 4.084 1.00 92.62 285 VAL A N 1
ATOM 2205 C CA . VAL A 1 285 ? 9.050 -18.865 2.761 1.00 92.62 285 VAL A CA 1
ATOM 2206 C C . VAL A 1 285 ? 10.432 -18.421 2.302 1.00 92.62 285 VAL A C 1
ATOM 2208 O O . VAL A 1 285 ? 10.649 -17.280 1.887 1.00 92.62 285 VAL A O 1
ATOM 2211 N N . GLN A 1 286 ? 11.389 -19.341 2.386 1.00 89.75 286 GLN A N 1
ATOM 2212 C CA . GLN A 1 286 ? 12.768 -19.091 1.988 1.00 89.75 286 GLN A CA 1
ATOM 2213 C C . GLN A 1 286 ? 12.911 -19.174 0.463 1.00 89.75 286 GLN A C 1
ATOM 2215 O O . GLN A 1 286 ? 12.505 -20.150 -0.168 1.00 89.75 286 GLN A O 1
ATOM 2220 N N . ILE A 1 287 ? 13.526 -18.157 -0.141 1.00 91.44 287 ILE A N 1
ATOM 2221 C CA . ILE A 1 287 ? 13.927 -18.177 -1.553 1.00 91.44 287 ILE A CA 1
ATOM 2222 C C . ILE A 1 287 ? 15.438 -18.406 -1.657 1.00 91.44 287 ILE A C 1
ATOM 2224 O O . ILE A 1 287 ? 16.169 -18.262 -0.680 1.00 91.44 287 ILE A O 1
ATOM 2228 N N . LYS A 1 288 ? 15.943 -18.713 -2.864 1.00 89.44 288 LYS A N 1
ATOM 2229 C CA . LYS A 1 288 ? 17.385 -18.959 -3.106 1.00 89.44 288 LYS A CA 1
ATOM 2230 C C . LYS A 1 288 ? 18.305 -17.856 -2.558 1.00 89.44 288 LYS A C 1
ATOM 2232 O O . LYS A 1 288 ? 19.481 -18.107 -2.324 1.00 89.44 288 LYS A O 1
ATOM 2237 N N . ARG A 1 289 ? 17.790 -16.632 -2.395 1.00 89.44 289 ARG A N 1
ATOM 2238 C CA . ARG A 1 289 ? 18.516 -15.488 -1.843 1.00 89.44 289 ARG A CA 1
ATOM 2239 C C . ARG A 1 289 ? 17.599 -14.654 -0.940 1.00 89.44 289 ARG A C 1
ATOM 2241 O O . ARG A 1 289 ? 16.966 -13.715 -1.413 1.00 89.44 289 ARG A O 1
ATOM 2248 N N . GLY A 1 290 ? 17.555 -14.997 0.345 1.00 90.56 290 GLY A N 1
ATOM 2249 C CA . GLY A 1 290 ? 16.799 -14.272 1.375 1.00 90.56 290 GLY A CA 1
ATOM 2250 C C . GLY A 1 290 ? 15.333 -14.702 1.496 1.00 90.56 290 GLY A C 1
ATOM 2251 O O . GLY A 1 290 ? 14.984 -15.840 1.187 1.00 90.56 290 GLY A O 1
ATOM 2252 N N . PHE A 1 291 ? 14.486 -13.775 1.944 1.00 91.69 291 PHE A N 1
ATOM 2253 C CA . PHE A 1 291 ? 13.042 -13.963 2.100 1.00 91.69 291 PHE A CA 1
ATOM 2254 C C . PHE A 1 291 ? 12.307 -12.954 1.215 1.00 91.69 291 PHE A C 1
ATOM 2256 O O . PHE A 1 291 ? 12.584 -11.755 1.263 1.00 91.69 291 PHE A O 1
ATOM 2263 N N . ALA A 1 292 ? 11.401 -13.441 0.369 1.00 93.62 292 ALA A N 1
ATOM 2264 C CA . ALA A 1 292 ? 10.525 -12.586 -0.426 1.00 93.62 292 ALA A CA 1
ATOM 2265 C C . ALA A 1 292 ? 9.197 -12.392 0.302 1.00 93.62 292 ALA A C 1
ATOM 2267 O O . ALA A 1 292 ? 8.717 -13.311 0.958 1.00 93.62 292 ALA A O 1
ATOM 2268 N N . PHE A 1 293 ? 8.588 -11.215 0.149 1.00 96.31 293 PHE A N 1
ATOM 2269 C CA . PHE A 1 293 ? 7.235 -10.981 0.646 1.00 96.31 293 PHE A CA 1
ATOM 2270 C C . PHE A 1 293 ? 6.236 -11.839 -0.127 1.00 96.31 293 PHE A C 1
ATOM 2272 O O . PHE A 1 293 ? 5.982 -11.611 -1.315 1.00 96.31 293 PHE A O 1
ATOM 2279 N N . THR A 1 294 ? 5.672 -12.815 0.568 1.00 96.69 294 THR A N 1
ATOM 2280 C CA . THR A 1 294 ? 4.608 -13.683 0.072 1.00 96.69 294 THR A CA 1
ATOM 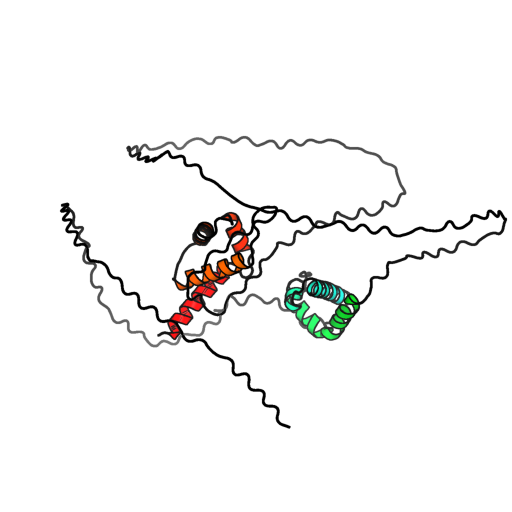2281 C C . THR A 1 294 ? 3.272 -12.948 0.053 1.00 96.69 294 THR A C 1
ATOM 2283 O O . THR A 1 294 ? 3.123 -11.858 0.611 1.00 96.69 294 THR A O 1
ATOM 2286 N N . ASP A 1 295 ? 2.265 -13.539 -0.586 1.00 96.44 295 ASP A N 1
ATOM 2287 C CA . ASP A 1 295 ? 0.901 -13.009 -0.502 1.00 96.44 295 ASP A CA 1
ATOM 2288 C C . ASP A 1 295 ? 0.331 -13.115 0.922 1.00 96.44 295 ASP A C 1
ATOM 2290 O O . ASP A 1 295 ? -0.453 -12.258 1.338 1.00 96.44 295 ASP A O 1
ATOM 2294 N N . GLU A 1 296 ? 0.797 -14.088 1.709 1.00 96.94 296 GLU A N 1
ATOM 2295 C CA . GLU A 1 296 ? 0.460 -14.207 3.127 1.00 96.94 296 GLU A CA 1
ATOM 2296 C C . GLU A 1 296 ? 1.021 -13.029 3.929 1.00 96.94 296 GLU A C 1
ATOM 2298 O O . GLU A 1 296 ? 0.249 -12.374 4.627 1.00 96.94 296 GLU A O 1
ATOM 2303 N N . ASP A 1 297 ? 2.301 -12.675 3.747 1.00 98.06 297 ASP A N 1
ATOM 2304 C CA . ASP A 1 297 ? 2.924 -11.506 4.392 1.00 98.06 297 ASP A CA 1
ATOM 2305 C C . ASP A 1 297 ? 2.189 -10.203 4.043 1.00 98.06 297 ASP A C 1
ATOM 2307 O O . ASP A 1 297 ? 1.916 -9.375 4.915 1.00 98.06 297 ASP A O 1
ATOM 2311 N N . LYS A 1 298 ? 1.818 -10.029 2.765 1.00 97.88 298 LYS A N 1
ATOM 2312 C CA . LYS A 1 298 ? 1.044 -8.869 2.288 1.00 97.88 298 LYS A CA 1
ATOM 2313 C C . LYS A 1 298 ? -0.317 -8.789 2.979 1.00 97.88 298 LYS A C 1
ATOM 2315 O O . LYS A 1 298 ? -0.733 -7.715 3.415 1.00 97.88 298 LYS A O 1
ATOM 2320 N N . SER A 1 299 ? -1.021 -9.917 3.075 1.00 97.31 299 SER A N 1
ATOM 2321 C CA . SER A 1 299 ? -2.334 -9.983 3.720 1.00 97.31 299 SER A CA 1
ATOM 2322 C C . SER A 1 299 ? -2.244 -9.758 5.233 1.00 97.31 299 SER A C 1
ATOM 2324 O O . SER A 1 299 ? -3.077 -9.046 5.799 1.00 97.31 299 SER A O 1
ATOM 2326 N N . TYR A 1 300 ? -1.206 -10.308 5.869 1.00 98.25 300 TYR A N 1
ATOM 2327 C CA . TYR A 1 300 ? -0.896 -10.132 7.279 1.00 98.25 300 TYR A CA 1
ATOM 2328 C C . TYR A 1 300 ? -0.632 -8.659 7.587 1.00 98.25 300 TYR A C 1
ATOM 2330 O O . TYR A 1 300 ? -1.286 -8.112 8.467 1.00 98.25 300 TYR A O 1
ATOM 2338 N N . PHE A 1 301 ? 0.216 -7.990 6.799 1.00 98.50 301 PHE A N 1
ATOM 2339 C CA . PHE A 1 301 ? 0.515 -6.563 6.941 1.00 98.50 301 PHE A CA 1
ATOM 2340 C C . PHE A 1 301 ? -0.755 -5.701 6.961 1.00 98.50 301 PHE A C 1
ATOM 2342 O O . PHE A 1 301 ? -0.958 -4.901 7.874 1.00 98.50 301 PHE A O 1
ATOM 2349 N N . VAL A 1 302 ? -1.655 -5.895 5.988 1.00 98.38 302 VAL A N 1
ATOM 2350 C CA . VAL A 1 302 ? -2.919 -5.143 5.925 1.00 98.38 302 VAL A CA 1
ATOM 2351 C C . VAL A 1 302 ? -3.794 -5.448 7.140 1.00 98.38 302 VAL A C 1
ATOM 2353 O O . VAL A 1 302 ? -4.280 -4.530 7.796 1.00 98.38 302 VAL A O 1
ATOM 2356 N N . ARG A 1 303 ? -4.000 -6.729 7.466 1.00 98.25 303 ARG A N 1
ATOM 2357 C CA . ARG A 1 303 ? -4.861 -7.130 8.591 1.00 98.25 303 ARG A CA 1
ATOM 2358 C C . ARG A 1 303 ? -4.313 -6.659 9.936 1.00 98.25 303 ARG A C 1
ATOM 2360 O O . ARG A 1 303 ? -5.103 -6.260 10.781 1.00 98.25 303 ARG A O 1
ATOM 2367 N N . PHE A 1 304 ? -2.996 -6.667 10.110 1.00 98.50 304 PHE A N 1
ATOM 2368 C CA . PHE A 1 304 ? -2.311 -6.184 11.303 1.00 98.50 304 PHE A CA 1
ATOM 2369 C C . PHE A 1 304 ? -2.583 -4.703 11.534 1.00 98.50 304 PHE A C 1
ATOM 2371 O O . PHE A 1 304 ? -3.103 -4.342 12.585 1.00 98.50 304 PHE A O 1
ATOM 2378 N N . LEU A 1 305 ? -2.364 -3.855 10.526 1.00 98.38 305 LEU A N 1
ATOM 2379 C CA . LEU A 1 305 ? -2.635 -2.420 10.657 1.00 98.38 305 LEU A CA 1
ATOM 2380 C C . LEU A 1 305 ? -4.110 -2.115 10.906 1.00 98.38 305 LEU A C 1
ATOM 2382 O O . LEU A 1 305 ? -4.435 -1.246 11.711 1.00 98.38 305 LEU A O 1
ATOM 2386 N N . LEU A 1 306 ? -5.015 -2.841 10.249 1.00 98.25 306 LEU A N 1
ATOM 2387 C CA . LEU A 1 306 ? -6.448 -2.674 10.481 1.00 98.25 306 LEU A CA 1
ATOM 2388 C C . LEU A 1 306 ? -6.875 -3.131 11.880 1.00 98.25 306 LEU A C 1
ATOM 2390 O O . LEU A 1 306 ? -7.762 -2.521 12.475 1.00 98.25 306 LEU A O 1
ATOM 2394 N N . TRP A 1 307 ? -6.265 -4.192 12.407 1.00 98.38 307 TRP A N 1
ATOM 2395 C CA . TRP A 1 307 ? -6.533 -4.673 13.758 1.00 98.38 307 TRP A CA 1
ATOM 2396 C C . TRP A 1 307 ? -6.024 -3.688 14.817 1.00 98.38 307 TRP A C 1
ATOM 2398 O O . TRP A 1 307 ? -6.787 -3.306 15.698 1.00 98.38 307 TRP A O 1
ATOM 2408 N N . GLU A 1 308 ? -4.795 -3.187 14.682 1.00 97.94 308 GLU A N 1
ATOM 2409 C CA . GLU A 1 308 ? -4.245 -2.154 15.573 1.00 97.94 308 GLU A CA 1
ATOM 2410 C C . GLU A 1 308 ? -5.066 -0.855 15.526 1.00 97.94 308 GLU A C 1
ATOM 2412 O O . GLU A 1 308 ? -5.346 -0.243 16.557 1.00 97.94 308 GLU A O 1
ATOM 2417 N N . ALA A 1 309 ? -5.520 -0.452 14.333 1.00 97.88 309 ALA A N 1
ATOM 2418 C CA . ALA A 1 309 ? -6.394 0.705 14.179 1.00 97.88 309 ALA A CA 1
ATOM 2419 C C . ALA A 1 309 ? -7.729 0.530 14.919 1.00 97.88 309 ALA A C 1
ATOM 2421 O O . ALA A 1 309 ? -8.211 1.477 15.537 1.00 97.88 309 ALA A O 1
ATOM 2422 N N . LYS A 1 310 ? -8.307 -0.678 14.890 1.00 97.88 310 LYS A N 1
ATOM 2423 C CA . LYS A 1 310 ? -9.522 -1.026 15.642 1.00 97.88 310 LYS A CA 1
ATOM 2424 C C . LYS A 1 310 ? -9.298 -0.969 17.155 1.00 97.88 310 LYS A C 1
ATOM 2426 O O . LYS A 1 310 ? -10.207 -0.571 17.871 1.00 97.88 310 LYS A O 1
ATOM 2431 N N . MET A 1 311 ? -8.114 -1.352 17.634 1.00 97.81 311 MET A N 1
ATOM 2432 C CA . MET A 1 311 ? -7.747 -1.257 19.054 1.00 97.81 311 MET A CA 1
ATOM 2433 C C . MET A 1 311 ? -7.492 0.191 19.514 1.00 97.81 311 MET A C 1
ATOM 2435 O O . MET A 1 311 ? -7.274 0.421 20.699 1.00 97.81 311 MET A O 1
ATOM 2439 N N . GLY A 1 312 ? -7.522 1.175 18.604 1.00 95.19 312 GLY A N 1
ATOM 2440 C CA . GLY A 1 312 ? -7.310 2.587 18.935 1.00 95.19 312 GLY A CA 1
ATOM 2441 C C . GLY A 1 312 ? -5.849 2.931 19.225 1.00 95.19 312 GLY A C 1
ATOM 2442 O O . GLY A 1 312 ? -5.554 3.952 19.839 1.00 95.19 312 GLY A O 1
ATOM 2443 N N . THR A 1 313 ? -4.916 2.088 18.790 1.00 94.19 313 THR A N 1
ATOM 2444 C CA . THR A 1 313 ? -3.507 2.230 19.130 1.00 94.19 313 THR A CA 1
ATOM 2445 C C . THR A 1 313 ? -2.851 3.402 18.372 1.00 94.19 313 THR A C 1
ATOM 2447 O O . THR A 1 313 ? -2.970 3.568 17.149 1.00 94.19 313 THR A O 1
ATOM 2450 N N . THR A 1 314 ? -2.133 4.256 19.104 1.00 94.94 314 THR A N 1
ATOM 2451 C CA . THR A 1 314 ? -1.464 5.470 18.597 1.00 94.94 314 THR A CA 1
ATOM 2452 C C . THR A 1 314 ? 0.051 5.290 18.466 1.00 94.94 314 THR A C 1
ATOM 2454 O O . THR A 1 314 ? 0.826 6.215 18.687 1.00 94.94 314 THR A O 1
ATOM 2457 N N . LEU A 1 315 ? 0.497 4.093 18.073 1.00 96.81 315 LEU A N 1
ATOM 2458 C CA . LEU A 1 315 ? 1.920 3.810 17.874 1.00 96.81 315 LEU A CA 1
ATOM 2459 C C . LEU A 1 315 ? 2.509 4.602 16.697 1.00 96.81 315 LEU A C 1
ATOM 2461 O O . LEU A 1 315 ? 1.831 4.921 15.714 1.00 96.81 315 LEU A O 1
ATOM 2465 N N . THR A 1 316 ? 3.807 4.887 16.788 1.00 97.94 316 THR A N 1
ATOM 2466 C CA . THR A 1 316 ? 4.587 5.438 15.677 1.00 97.94 316 THR A CA 1
ATOM 2467 C C . THR A 1 316 ? 4.848 4.361 14.621 1.00 97.94 316 THR A C 1
ATOM 2469 O O . THR A 1 316 ? 4.825 3.162 14.905 1.00 97.94 316 THR A O 1
ATOM 2472 N N . LYS A 1 317 ? 5.157 4.773 13.383 1.00 97.62 317 LYS A N 1
ATOM 2473 C CA . LYS A 1 317 ? 5.523 3.850 12.292 1.00 97.62 317 LYS A CA 1
ATOM 2474 C C . LYS A 1 317 ? 6.630 2.867 12.709 1.00 97.62 317 LYS A C 1
ATOM 2476 O O . LYS A 1 317 ? 6.520 1.674 12.437 1.00 97.62 317 LYS A O 1
ATOM 2481 N N . ALA A 1 318 ? 7.675 3.359 13.377 1.00 98.12 318 ALA A N 1
ATOM 2482 C CA . ALA A 1 318 ? 8.793 2.534 13.834 1.00 98.12 318 ALA A CA 1
ATOM 2483 C C . ALA A 1 318 ? 8.343 1.460 14.837 1.00 98.12 318 ALA A C 1
ATOM 2485 O O . ALA A 1 318 ? 8.761 0.309 14.731 1.00 98.12 318 ALA A O 1
ATOM 2486 N N . ALA A 1 319 ? 7.437 1.808 15.755 1.00 98.31 319 ALA A N 1
ATOM 2487 C CA . ALA A 1 319 ? 6.899 0.858 16.719 1.00 98.31 319 ALA A CA 1
ATOM 2488 C C . ALA A 1 319 ? 6.014 -0.215 16.058 1.00 98.31 319 ALA A C 1
ATOM 2490 O O . ALA A 1 319 ? 6.129 -1.389 16.407 1.00 98.31 319 ALA A O 1
ATOM 2491 N N . TYR A 1 320 ? 5.211 0.137 15.045 1.00 98.31 320 TYR A N 1
ATOM 2492 C CA . TYR A 1 320 ? 4.483 -0.863 14.250 1.00 98.31 320 TYR A CA 1
ATOM 2493 C C . TYR A 1 320 ? 5.423 -1.828 13.530 1.00 98.31 320 TYR A C 1
ATOM 2495 O O . TYR A 1 320 ? 5.198 -3.035 13.547 1.00 98.31 320 TYR A O 1
ATOM 2503 N N . ILE A 1 321 ? 6.483 -1.308 12.906 1.00 98.38 321 ILE A N 1
ATOM 2504 C CA . ILE A 1 321 ? 7.482 -2.129 12.213 1.00 98.38 321 ILE A CA 1
ATOM 2505 C C . ILE A 1 321 ? 8.182 -3.078 13.189 1.00 98.38 321 ILE A C 1
ATOM 2507 O O . ILE A 1 321 ? 8.339 -4.257 12.871 1.00 98.38 321 ILE A O 1
ATOM 2511 N N . LYS A 1 322 ? 8.544 -2.591 14.382 1.00 98.31 322 LYS A N 1
ATOM 2512 C CA . LYS A 1 322 ? 9.127 -3.414 15.445 1.00 98.31 322 LYS A CA 1
ATOM 2513 C C . LYS A 1 322 ? 8.190 -4.556 15.846 1.00 98.31 322 LYS A C 1
ATOM 2515 O O . LYS A 1 322 ? 8.584 -5.715 15.767 1.00 98.31 322 LYS A O 1
ATOM 2520 N N . LYS A 1 323 ? 6.926 -4.243 16.142 1.00 98.12 323 LYS A N 1
ATOM 2521 C CA . LYS A 1 323 ? 5.906 -5.231 16.524 1.00 98.12 323 LYS A CA 1
ATOM 2522 C C . LYS A 1 323 ? 5.633 -6.263 15.418 1.00 98.12 323 LYS A C 1
ATOM 2524 O O . LYS A 1 323 ? 5.445 -7.441 15.703 1.00 98.12 323 LYS A O 1
ATOM 2529 N N . MET A 1 324 ? 5.653 -5.854 14.145 1.00 98.00 324 MET A N 1
ATOM 2530 C CA . MET A 1 324 ? 5.530 -6.790 13.018 1.00 98.00 324 MET A CA 1
ATOM 2531 C C . MET A 1 324 ? 6.740 -7.718 12.892 1.00 98.00 324 MET A C 1
ATOM 2533 O O . MET A 1 324 ? 6.555 -8.896 12.610 1.00 98.00 324 MET A O 1
ATOM 2537 N N . ASN A 1 325 ? 7.958 -7.215 13.099 1.00 98.06 325 ASN A N 1
ATOM 2538 C CA . ASN A 1 325 ? 9.171 -8.032 13.051 1.00 98.06 325 ASN A CA 1
ATOM 2539 C C . ASN A 1 325 ? 9.240 -9.043 14.204 1.00 98.06 325 ASN A C 1
ATOM 2541 O O . ASN A 1 325 ? 9.633 -10.177 13.964 1.00 98.06 325 ASN A O 1
ATOM 2545 N N . GLU A 1 326 ? 8.801 -8.676 15.409 1.00 97.88 326 GLU A N 1
ATOM 2546 C CA . GLU A 1 326 ? 8.701 -9.608 16.544 1.00 97.88 326 GLU A CA 1
ATOM 2547 C C . GLU A 1 326 ? 7.771 -10.792 16.229 1.00 97.88 326 GLU A C 1
ATOM 2549 O O . GLU A 1 326 ? 8.080 -11.934 16.556 1.00 97.88 326 GLU A O 1
ATOM 2554 N N . GLN A 1 327 ? 6.653 -10.536 15.540 1.00 97.94 327 GLN A N 1
ATOM 2555 C CA . GLN A 1 327 ? 5.709 -11.583 15.131 1.00 97.94 327 GLN A CA 1
ATOM 2556 C C . GLN A 1 327 ? 6.154 -12.341 13.871 1.00 97.94 327 GLN A C 1
ATOM 2558 O O . GLN A 1 327 ? 5.768 -13.491 13.673 1.00 97.94 327 GLN A O 1
ATOM 2563 N N . VAL A 1 328 ? 6.945 -11.700 13.008 1.00 97.88 328 VAL A N 1
ATOM 2564 C CA . VAL A 1 328 ? 7.354 -12.208 11.692 1.00 97.88 328 VAL A CA 1
ATOM 2565 C C . VAL A 1 328 ? 8.869 -12.014 11.510 1.00 97.88 328 VAL A C 1
ATOM 2567 O O . VAL A 1 328 ? 9.304 -11.151 10.733 1.00 97.88 328 VAL A O 1
ATOM 2570 N N . PRO A 1 329 ? 9.698 -12.796 12.236 1.00 97.62 329 PRO A N 1
ATOM 2571 C CA . PRO A 1 329 ? 11.134 -12.539 12.364 1.00 97.62 329 PRO A CA 1
ATOM 2572 C C . PRO A 1 329 ? 11.938 -12.832 11.093 1.00 97.62 329 PRO A C 1
ATOM 2574 O O . PRO A 1 329 ? 13.068 -12.363 10.960 1.00 97.62 329 PRO A O 1
ATOM 2577 N N . HIS A 1 330 ? 11.375 -13.562 10.121 1.00 96.06 330 HIS A N 1
ATOM 2578 C CA . HIS A 1 330 ? 12.041 -13.824 8.838 1.00 96.06 330 HIS A CA 1
ATOM 2579 C C . HIS A 1 330 ? 12.175 -12.585 7.945 1.00 96.06 330 HIS A C 1
ATOM 2581 O O . HIS A 1 330 ? 13.014 -12.566 7.044 1.00 96.06 330 HIS A O 1
ATOM 2587 N N . HIS A 1 331 ? 11.392 -11.534 8.200 1.00 97.44 331 HIS A N 1
ATOM 2588 C CA . HIS A 1 331 ? 11.543 -10.233 7.551 1.00 97.44 331 HIS A CA 1
ATOM 2589 C C . HIS A 1 331 ? 12.179 -9.246 8.521 1.00 97.44 331 HIS A C 1
ATOM 2591 O O . HIS A 1 331 ? 11.622 -8.964 9.577 1.00 97.44 331 HIS A O 1
ATOM 2597 N N . THR A 1 332 ? 13.325 -8.673 8.155 1.00 97.50 332 THR A N 1
ATOM 2598 C CA . THR A 1 332 ? 14.026 -7.692 8.999 1.00 97.50 332 THR A CA 1
ATOM 2599 C C . THR A 1 332 ? 13.237 -6.386 9.143 1.00 97.50 332 THR A C 1
ATOM 2601 O O . THR A 1 332 ? 12.436 -6.033 8.273 1.00 97.50 332 THR A O 1
ATOM 2604 N N . LEU A 1 333 ? 13.522 -5.603 10.192 1.00 98.00 333 LEU A N 1
ATOM 2605 C CA . LEU A 1 333 ? 12.954 -4.256 10.391 1.00 98.00 333 LEU A CA 1
ATOM 2606 C C . LEU A 1 333 ? 13.097 -3.374 9.139 1.00 98.00 333 LEU A C 1
ATOM 2608 O O . LEU A 1 333 ? 12.152 -2.709 8.721 1.00 98.00 333 LEU A O 1
ATOM 2612 N N . MET A 1 334 ? 14.267 -3.417 8.496 1.00 97.56 334 MET A N 1
ATOM 2613 C CA . MET A 1 334 ? 14.544 -2.642 7.284 1.00 97.56 334 MET A CA 1
ATOM 2614 C C . MET A 1 334 ? 13.755 -3.147 6.064 1.00 97.56 334 MET A C 1
ATOM 2616 O O . MET A 1 334 ? 13.343 -2.346 5.218 1.00 97.56 334 MET A O 1
ATOM 2620 N N . SER A 1 335 ? 13.512 -4.461 5.978 1.00 97.06 335 SER A N 1
ATOM 2621 C CA . SER A 1 335 ? 12.645 -5.050 4.951 1.00 97.06 335 SER A CA 1
ATOM 2622 C C . SER A 1 335 ? 11.211 -4.540 5.104 1.00 97.06 335 SER A C 1
ATOM 2624 O O . SER A 1 335 ? 10.625 -4.052 4.135 1.00 97.06 335 SER A O 1
ATOM 2626 N N . TRP A 1 336 ? 10.680 -4.552 6.331 1.00 98.12 336 TRP A N 1
ATOM 2627 C CA . TRP A 1 336 ? 9.354 -4.023 6.654 1.00 98.12 336 TRP A CA 1
ATOM 2628 C C . TRP A 1 336 ? 9.228 -2.518 6.413 1.00 98.12 336 TRP A C 1
ATOM 2630 O O . TRP A 1 336 ? 8.231 -2.085 5.837 1.00 98.12 336 TRP A O 1
ATOM 2640 N N . ASP A 1 337 ? 10.232 -1.718 6.779 1.00 98.12 337 ASP A N 1
ATOM 2641 C CA . ASP A 1 337 ? 10.228 -0.277 6.495 1.00 98.12 337 ASP A CA 1
ATOM 2642 C C . ASP A 1 337 ? 10.191 0.004 4.986 1.00 98.12 337 ASP A C 1
ATOM 2644 O O . ASP A 1 337 ? 9.387 0.801 4.491 1.00 98.12 337 ASP A O 1
ATOM 2648 N N . THR A 1 338 ? 11.015 -0.718 4.226 1.00 96.50 338 THR A N 1
ATOM 2649 C CA . THR A 1 338 ? 11.033 -0.617 2.765 1.00 96.50 338 THR A CA 1
ATOM 2650 C C . THR A 1 338 ? 9.690 -1.037 2.170 1.00 96.50 338 THR A C 1
ATOM 2652 O O . THR A 1 338 ? 9.176 -0.358 1.278 1.00 96.50 338 THR A O 1
ATOM 2655 N N . PHE A 1 339 ? 9.109 -2.133 2.662 1.00 97.38 339 PHE A N 1
ATOM 2656 C CA . PHE A 1 339 ? 7.807 -2.631 2.230 1.00 97.38 339 PHE A CA 1
ATOM 2657 C C . PHE A 1 339 ? 6.693 -1.619 2.517 1.00 97.38 339 PHE A C 1
ATOM 2659 O O . PHE A 1 339 ? 5.936 -1.284 1.610 1.00 97.38 339 PHE A O 1
ATOM 2666 N N . TRP A 1 340 ? 6.666 -1.032 3.718 1.00 98.19 340 TRP A N 1
ATOM 2667 C CA . TRP A 1 340 ? 5.715 0.011 4.114 1.00 98.19 340 TRP A CA 1
ATOM 2668 C C . TRP A 1 340 ? 5.676 1.182 3.127 1.00 98.19 340 TRP A C 1
ATOM 2670 O O . TRP A 1 340 ? 4.604 1.696 2.798 1.00 98.19 340 TRP A O 1
ATOM 2680 N N . ASN A 1 341 ? 6.853 1.611 2.660 1.00 96.81 341 ASN A N 1
ATOM 2681 C CA . ASN A 1 341 ? 7.008 2.754 1.761 1.00 96.81 341 ASN A CA 1
ATOM 2682 C C . ASN A 1 341 ? 6.742 2.410 0.282 1.00 96.81 341 ASN A C 1
ATOM 2684 O O . ASN A 1 341 ? 6.416 3.309 -0.495 1.00 96.81 341 ASN A O 1
ATOM 2688 N N . ARG A 1 342 ? 6.914 1.139 -0.117 1.00 95.88 342 ARG A N 1
ATOM 2689 C CA . ARG A 1 342 ? 6.731 0.645 -1.500 1.00 95.88 342 ARG A CA 1
ATOM 2690 C C . ARG A 1 342 ? 5.373 -0.005 -1.759 1.00 95.88 342 ARG A C 1
ATOM 2692 O O . ARG A 1 342 ? 5.066 -0.324 -2.908 1.00 95.88 342 ARG A O 1
ATOM 2699 N N . ALA A 1 343 ? 4.603 -0.255 -0.711 1.00 96.38 343 ALA A N 1
ATOM 2700 C CA . ALA A 1 343 ? 3.245 -0.742 -0.823 1.00 96.38 343 ALA A CA 1
ATOM 2701 C C . ALA A 1 343 ? 2.323 0.316 -1.442 1.00 96.38 343 ALA A C 1
ATOM 2703 O O . ALA A 1 343 ? 2.437 1.510 -1.158 1.00 96.38 343 ALA A O 1
ATOM 2704 N N . GLU A 1 344 ? 1.388 -0.145 -2.265 1.00 95.00 344 GLU A N 1
ATOM 2705 C CA . GLU A 1 344 ? 0.291 0.639 -2.813 1.00 95.00 344 GLU A CA 1
ATOM 2706 C C . GLU A 1 344 ? -1.039 -0.053 -2.489 1.00 95.00 344 GLU A C 1
ATOM 2708 O O . GLU A 1 344 ? -1.312 -1.123 -3.039 1.00 95.00 344 GLU A O 1
ATOM 2713 N N . PRO A 1 345 ? -1.882 0.535 -1.621 1.00 96.44 345 PRO A N 1
ATOM 2714 C CA . PRO A 1 345 ? -1.656 1.774 -0.867 1.00 96.44 345 PRO A CA 1
ATOM 2715 C C . PRO A 1 345 ? -0.532 1.654 0.178 1.00 96.44 345 PRO A C 1
ATOM 2717 O O . PRO A 1 345 ? -0.232 0.567 0.673 1.00 96.44 345 PRO A O 1
ATOM 2720 N N . LYS A 1 346 ? 0.087 2.791 0.526 1.00 97.12 346 LYS A N 1
ATOM 2721 C CA . LYS A 1 346 ? 1.148 2.858 1.548 1.00 97.12 346 LYS A CA 1
ATOM 2722 C C . LYS A 1 346 ? 0.609 2.462 2.922 1.00 97.12 346 LYS A C 1
ATOM 2724 O O . LYS A 1 346 ? -0.559 2.710 3.222 1.00 97.12 346 LYS A O 1
ATOM 2729 N N . GLY A 1 347 ? 1.482 1.959 3.799 1.00 97.25 347 GLY A N 1
ATOM 2730 C CA . GLY A 1 347 ? 1.088 1.529 5.150 1.00 97.25 347 GLY A CA 1
ATOM 2731 C C . GLY A 1 347 ? 0.354 2.604 5.963 1.00 97.25 347 GLY A C 1
ATOM 2732 O O . GLY A 1 347 ? -0.645 2.309 6.610 1.00 97.25 347 GLY A O 1
ATOM 2733 N N . GLN A 1 348 ? 0.770 3.872 5.846 1.00 97.81 348 GLN A N 1
ATOM 2734 C CA . GLN A 1 348 ? 0.109 4.993 6.531 1.00 97.81 348 GLN A CA 1
ATOM 2735 C C . GLN A 1 348 ? -1.353 5.166 6.091 1.00 97.81 348 GLN A C 1
ATOM 2737 O O . GLN A 1 348 ? -2.227 5.359 6.929 1.00 97.81 348 GLN A O 1
ATOM 2742 N N . VAL A 1 349 ? -1.613 5.045 4.786 1.00 97.69 349 VAL A N 1
ATOM 2743 C CA . VAL A 1 349 ? -2.957 5.183 4.208 1.00 97.69 349 VAL A CA 1
ATOM 2744 C C . VAL A 1 349 ? -3.855 4.037 4.674 1.00 97.69 349 VAL A C 1
ATOM 2746 O O . VAL A 1 349 ? -5.016 4.253 5.004 1.00 97.69 349 VAL A O 1
ATOM 2749 N N . ILE A 1 350 ? -3.315 2.816 4.757 1.00 98.06 350 ILE A N 1
ATOM 2750 C CA . ILE A 1 350 ? -4.049 1.649 5.271 1.00 98.06 350 ILE A CA 1
ATOM 2751 C C . ILE A 1 350 ? -4.434 1.854 6.741 1.00 98.06 350 ILE A C 1
ATOM 2753 O O . ILE A 1 350 ? -5.574 1.581 7.117 1.00 98.06 350 ILE A O 1
ATOM 2757 N N . LEU A 1 351 ? -3.503 2.343 7.564 1.00 97.94 351 LEU A N 1
ATOM 2758 C CA . LEU A 1 351 ? -3.738 2.585 8.987 1.00 97.94 351 LEU A CA 1
ATOM 2759 C C . LEU A 1 351 ? -4.811 3.662 9.212 1.00 97.94 351 LEU A C 1
ATOM 2761 O O . LEU A 1 351 ? -5.723 3.470 10.015 1.00 97.94 351 LEU A O 1
ATOM 2765 N N . GLU A 1 352 ? -4.733 4.774 8.482 1.00 97.88 352 GLU A N 1
ATOM 2766 C CA . GLU A 1 352 ? -5.719 5.858 8.542 1.00 97.88 352 GLU A CA 1
ATOM 2767 C C . GLU A 1 352 ? -7.110 5.389 8.099 1.00 97.88 352 GLU A C 1
ATOM 2769 O O . GLU A 1 352 ? -8.094 5.601 8.812 1.00 97.88 352 GLU A O 1
ATOM 2774 N N . GLN A 1 353 ? -7.181 4.645 6.992 1.00 98.06 353 GLN A N 1
ATOM 2775 C CA . GLN A 1 353 ? -8.415 4.011 6.533 1.00 98.06 353 GLN A CA 1
ATOM 2776 C C . GLN A 1 353 ? -8.989 3.059 7.595 1.00 98.06 353 GLN A C 1
ATOM 2778 O O . GLN A 1 353 ? -10.201 3.015 7.802 1.00 98.06 353 GLN A O 1
ATOM 2783 N N . GLY A 1 354 ? -8.133 2.306 8.293 1.00 98.12 354 GLY A N 1
ATOM 2784 C CA . GLY A 1 354 ? -8.531 1.453 9.411 1.00 98.12 354 GLY A CA 1
ATOM 2785 C C . GLY A 1 354 ? -9.164 2.230 10.562 1.00 98.12 354 GLY A C 1
ATOM 2786 O O . GLY A 1 354 ? -10.206 1.822 11.072 1.00 98.12 354 GLY A O 1
ATOM 2787 N N . ARG A 1 355 ? -8.581 3.376 10.934 1.00 98.12 355 ARG A N 1
ATOM 2788 C CA . ARG A 1 355 ? -9.100 4.243 12.005 1.00 98.12 355 ARG A CA 1
ATOM 2789 C C . ARG A 1 355 ? -10.456 4.841 11.641 1.00 98.12 355 ARG A C 1
ATOM 2791 O O . ARG A 1 355 ? -11.355 4.875 12.475 1.00 98.12 355 ARG A O 1
ATOM 2798 N N . GLU A 1 356 ? -10.629 5.266 10.393 1.00 98.19 356 GLU A N 1
ATOM 2799 C CA . GLU A 1 356 ? -11.919 5.738 9.877 1.00 98.19 356 GLU A CA 1
ATOM 2800 C C . GLU A 1 356 ? -12.982 4.629 9.906 1.00 98.19 356 GLU A C 1
ATOM 2802 O O . GLU A 1 356 ? -14.104 4.851 10.359 1.00 98.19 356 GLU A O 1
ATOM 2807 N N . MET A 1 357 ? -12.633 3.408 9.479 1.00 98.00 357 MET A N 1
ATOM 2808 C CA . MET A 1 357 ? -13.548 2.265 9.568 1.00 98.00 357 MET A CA 1
ATOM 2809 C C . MET A 1 357 ? -13.940 1.946 11.016 1.00 98.00 357 MET A C 1
ATOM 2811 O O . MET A 1 357 ? -15.079 1.547 11.252 1.00 98.00 357 MET A O 1
ATOM 2815 N N . ALA A 1 358 ? -13.022 2.122 11.971 1.00 97.88 358 ALA A N 1
ATOM 2816 C CA . ALA A 1 358 ? -13.284 1.883 13.387 1.00 97.88 358 ALA A CA 1
ATOM 2817 C C . ALA A 1 358 ? -14.265 2.912 13.962 1.00 97.88 358 ALA A C 1
ATOM 2819 O O . ALA A 1 358 ? -15.245 2.511 14.586 1.00 97.88 358 ALA A O 1
ATOM 2820 N N . ARG A 1 359 ? -14.074 4.206 13.662 1.00 98.19 359 ARG A N 1
ATOM 2821 C CA . ARG A 1 359 ? -15.007 5.277 14.059 1.00 98.19 359 ARG A CA 1
ATOM 2822 C C . ARG A 1 359 ? -16.417 5.031 13.523 1.00 98.19 359 ARG A C 1
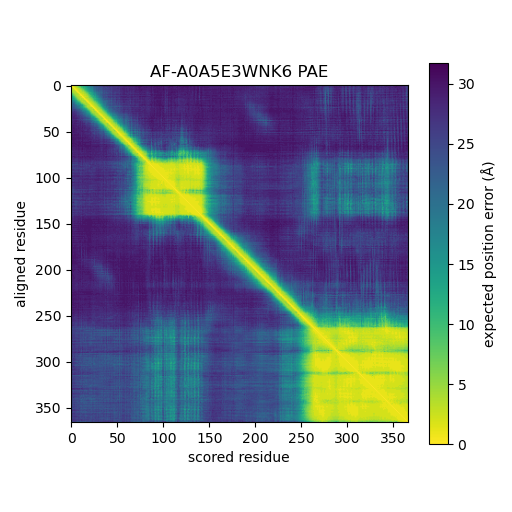ATOM 2824 O O . ARG A 1 359 ? -17.362 4.947 14.293 1.00 98.19 359 ARG A O 1
ATOM 2831 N N . ARG A 1 360 ? -16.550 4.736 12.225 1.00 98.12 360 ARG A N 1
ATOM 2832 C CA . ARG A 1 360 ? -17.857 4.414 11.616 1.00 98.12 360 ARG A CA 1
ATOM 2833 C C . ARG A 1 360 ? -18.542 3.194 12.231 1.00 98.12 360 ARG A C 1
ATOM 2835 O O . ARG A 1 360 ? -19.764 3.092 12.180 1.00 98.12 360 ARG A O 1
ATOM 2842 N N . ALA A 1 361 ? -17.775 2.218 12.715 1.00 96.81 361 ALA A N 1
ATOM 2843 C CA . ALA A 1 361 ? -18.338 1.047 13.380 1.00 96.81 361 ALA A CA 1
ATOM 2844 C C . ALA A 1 361 ? -18.870 1.392 14.781 1.00 96.81 361 ALA A C 1
ATOM 2846 O O . ALA A 1 361 ? -19.89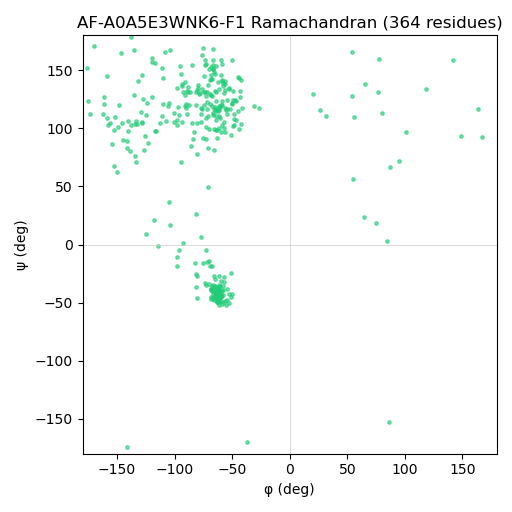5 0.844 15.182 1.00 96.81 361 ALA A O 1
ATOM 2847 N N . GLN A 1 362 ? -18.207 2.314 15.488 1.00 96.69 362 GLN A N 1
ATOM 2848 C CA . GLN A 1 362 ? -18.668 2.849 16.771 1.00 96.69 362 GLN A CA 1
ATOM 2849 C C . GLN A 1 362 ? -19.952 3.670 16.592 1.00 96.69 362 GLN A C 1
ATOM 2851 O O . GLN A 1 362 ? -20.933 3.382 17.267 1.00 96.69 362 GLN A O 1
ATOM 2856 N N . ASP A 1 363 ? -19.995 4.568 15.601 1.00 97.69 363 ASP A N 1
ATOM 2857 C CA . ASP A 1 363 ? -21.165 5.420 15.317 1.00 97.69 363 ASP A CA 1
ATOM 2858 C C . ASP A 1 363 ? -22.427 4.626 14.945 1.00 97.69 363 ASP A C 1
ATOM 2860 O O . ASP A 1 363 ? -23.538 5.098 15.131 1.00 97.69 363 ASP A O 1
ATOM 2864 N N . ARG A 1 364 ? -22.271 3.420 14.385 1.00 96.75 364 ARG A N 1
ATOM 2865 C CA . ARG A 1 364 ? -23.397 2.529 14.042 1.00 96.75 364 ARG A CA 1
ATOM 2866 C C . ARG A 1 364 ? -23.920 1.709 15.215 1.00 96.75 364 ARG A C 1
ATOM 2868 O O . ARG A 1 364 ? -24.945 1.052 15.064 1.00 96.75 364 ARG A O 1
ATOM 2875 N N . SER A 1 365 ? -23.144 1.631 16.291 1.00 95.69 365 SER A N 1
ATOM 2876 C CA . SER A 1 365 ? -23.477 0.827 17.469 1.00 95.69 365 SER A CA 1
ATOM 2877 C C . SER A 1 365 ? -24.111 1.664 18.583 1.00 95.69 365 SER A C 1
ATOM 2879 O O . SER A 1 365 ? -24.707 1.080 19.486 1.00 95.69 365 SER A O 1
ATOM 2881 N N . ALA A 1 366 ? -23.947 2.989 18.529 1.00 89.81 366 ALA A N 1
ATOM 2882 C CA . ALA A 1 366 ? -24.672 3.963 19.341 1.00 89.81 366 ALA A CA 1
ATOM 2883 C C . ALA A 1 366 ? -26.042 4.250 18.715 1.00 89.81 366 ALA A C 1
ATOM 2885 O O . ALA A 1 366 ? -26.995 4.450 19.499 1.00 89.81 366 ALA A O 1
#

Radius of gyration: 39.54 Å; Cα contacts (8 Å, |Δi|>4): 143; chains: 1; bounding box: 88×85×126 Å

Sequence (366 aa):
MNYGNGNTLAQPLPSQASGSMLPPAASGSGSNAFAGLPLFPFGVFGQQTSAPFTVPNGQVPQAPWLNPFQSQQPTIPDSEDFTKSDEYDNVLFNGLTAARTYGISYLTAMNCIPVTPGRSVLWWKQYYLEHMRRIDRLVLRGTHAPTPFSASTSVNHIKPTPGPSHSMSRKPIPRPGPSSSKLKLKRKAPSPTPESDLESTSSESESQSESEENKDDDDDESSVEDTPRRTRRRLSSRQSKHPNDLSSPSPLKQAPKTKVWRKHVYHLTIPRRLPTSPPRPPAPVQIKRGFAFTDEDKSYFVRFLLWEAKMGTTLTKAAYIKKMNEQVPHHTLMSWDTFWNRAEPKGQVILEQGREMARRAQDRSA

Mean predicted aligned error: 21.67 Å

Nearest PDB structures (foldseek):
  2rn7-assembly1_A  TM=3.667E-01  e=5.973E+00  Shigella flexneri

pLDDT: mean 70.08, std 23.44, range [33.66, 98.5]

Solvent-accessible surface area (backbone atoms only — not comparable to full-atom values): 26080 Å² total; per-residue (Å²): 140,86,84,86,79,88,84,88,77,82,85,83,83,83,85,83,78,90,76,91,75,85,84,78,93,78,90,75,92,75,91,74,90,76,84,83,87,82,88,78,85,81,74,89,76,77,88,78,80,86,76,88,82,84,80,78,93,69,89,78,79,88,71,97,74,89,64,92,77,71,68,81,69,72,79,68,74,79,76,73,73,86,65,91,47,73,69,61,47,51,53,50,35,53,36,47,46,49,17,60,75,70,73,46,53,63,70,60,26,50,71,65,50,79,74,49,92,96,42,53,61,67,51,54,53,52,53,42,65,77,44,36,78,58,47,52,49,48,39,58,50,62,76,66,54,77,78,71,77,81,74,78,77,82,81,73,92,71,88,83,82,91,83,81,89,82,89,78,91,82,83,90,82,84,86,83,83,88,85,88,81,89,83,82,89,82,90,83,85,84,90,82,89,83,90,81,90,83,83,89,79,91,80,86,78,86,78,88,82,88,77,89,78,91,77,91,80,81,87,84,96,82,82,91,77,88,76,84,80,82,80,78,83,79,79,86,84,77,88,77,92,78,93,83,84,86,89,74,91,71,78,78,77,73,72,79,78,74,78,75,77,73,77,81,67,43,84,56,82,84,70,98,62,76,59,91,61,81,64,71,70,61,81,86,58,81,48,102,81,59,62,64,88,45,73,55,47,54,51,36,54,52,42,41,40,23,34,44,24,58,72,67,63,86,72,52,73,68,56,51,35,50,57,49,22,75,64,35,68,77,46,48,56,67,55,48,52,52,44,38,73,40,26,42,68,31,49,69,57,50,30,53,53,20,38,53,54,36,53,58,53,51,68,73,73,110